Protein AF-A0A6G3ZAQ3-F1 (afdb_monomer_lite)

Radius of gyration: 20.69 Å; chains: 1; bounding box: 50×37×61 Å

Structure (mmCIF, N/CA/C/O backbone):
data_AF-A0A6G3ZAQ3-F1
#
_entry.id   AF-A0A6G3ZAQ3-F1
#
loop_
_atom_site.group_PDB
_atom_site.id
_atom_site.type_symbol
_atom_site.label_atom_id
_atom_site.label_alt_id
_atom_site.label_comp_id
_atom_site.label_asym_id
_atom_site.label_entity_id
_atom_site.label_seq_id
_atom_site.pdbx_PDB_ins_code
_atom_site.Cartn_x
_atom_site.Cartn_y
_atom_site.Cartn_z
_atom_site.occupancy
_atom_site.B_iso_or_equiv
_atom_site.auth_seq_id
_atom_site.auth_comp_id
_atom_site.auth_asym_id
_atom_site.auth_atom_id
_atom_site.pdbx_PDB_model_num
ATOM 1 N N . MET A 1 1 ? 3.778 -0.659 30.377 1.00 44.66 1 MET A N 1
ATOM 2 C CA . MET A 1 1 ? 2.997 -0.219 29.191 1.00 44.66 1 MET A CA 1
ATOM 3 C C . MET A 1 1 ? 2.911 -1.369 28.170 1.00 44.66 1 MET A C 1
ATOM 5 O O . MET A 1 1 ? 3.177 -1.138 27.003 1.00 44.66 1 MET A O 1
ATOM 9 N N . GLN A 1 2 ? 2.604 -2.611 28.589 1.00 33.00 2 GLN A N 1
ATOM 10 C CA . GLN A 1 2 ? 3.067 -3.796 27.836 1.00 33.00 2 GLN A CA 1
ATOM 11 C C . GLN A 1 2 ? 2.018 -4.754 27.228 1.00 33.00 2 GLN A C 1
ATOM 13 O O . GLN A 1 2 ? 2.419 -5.483 26.337 1.00 33.00 2 GLN A O 1
ATOM 18 N N . ASP A 1 3 ? 0.708 -4.690 27.525 1.00 38.25 3 ASP A N 1
ATOM 19 C CA . ASP A 1 3 ? -0.225 -5.747 27.038 1.00 38.25 3 ASP A CA 1
ATOM 20 C C . ASP A 1 3 ? -1.383 -5.303 26.118 1.00 38.25 3 ASP A C 1
ATOM 22 O O . ASP A 1 3 ? -2.301 -6.072 25.841 1.00 38.25 3 ASP A O 1
ATOM 26 N N . PHE A 1 4 ? -1.369 -4.076 25.585 1.00 57.44 4 PHE A N 1
ATOM 27 C CA . PHE A 1 4 ? -2.491 -3.560 24.767 1.00 57.44 4 PHE A CA 1
ATOM 28 C C . PHE A 1 4 ? -2.285 -3.701 23.253 1.00 57.44 4 PHE A C 1
ATOM 30 O O . PHE A 1 4 ? -3.241 -3.611 22.479 1.00 57.44 4 PHE A O 1
ATOM 37 N N . VAL A 1 5 ? -1.038 -3.915 22.832 1.00 59.38 5 VAL A N 1
ATOM 38 C CA . VAL A 1 5 ? -0.632 -4.035 21.431 1.00 59.38 5 VAL A CA 1
ATOM 39 C C . VAL A 1 5 ? 0.010 -5.398 21.260 1.00 59.38 5 VAL A C 1
ATOM 41 O O . VAL A 1 5 ? 1.065 -5.661 21.833 1.00 59.38 5 VAL A O 1
ATOM 44 N N . ARG A 1 6 ? -0.602 -6.273 20.455 1.00 65.88 6 ARG A N 1
ATOM 45 C CA . ARG A 1 6 ? 0.103 -7.487 20.033 1.00 65.88 6 ARG A CA 1
ATOM 46 C C . ARG A 1 6 ? 1.140 -7.075 19.001 1.00 65.88 6 ARG A C 1
ATOM 48 O O . ARG A 1 6 ? 0.785 -6.649 17.903 1.00 65.88 6 ARG A O 1
ATOM 55 N N . LEU A 1 7 ? 2.398 -7.158 19.416 1.00 72.69 7 LEU A N 1
ATOM 56 C CA . LEU A 1 7 ? 3.587 -6.857 18.635 1.00 72.69 7 LEU A CA 1
ATOM 57 C C . LEU A 1 7 ? 4.150 -8.162 18.084 1.00 72.69 7 LEU A C 1
ATOM 59 O O . LEU A 1 7 ? 4.512 -9.049 18.854 1.00 72.69 7 LEU A O 1
ATOM 63 N N . LYS A 1 8 ? 4.275 -8.267 16.762 1.00 78.25 8 LYS A N 1
ATOM 64 C CA . LYS A 1 8 ? 5.079 -9.323 16.138 1.00 78.25 8 LYS A CA 1
ATOM 65 C C . LYS A 1 8 ? 6.277 -8.681 15.459 1.00 78.25 8 LYS A C 1
ATOM 67 O O . LYS A 1 8 ? 6.106 -8.010 14.445 1.00 78.25 8 LYS A O 1
ATOM 72 N N . LYS A 1 9 ? 7.467 -8.865 16.039 1.00 81.06 9 LYS A N 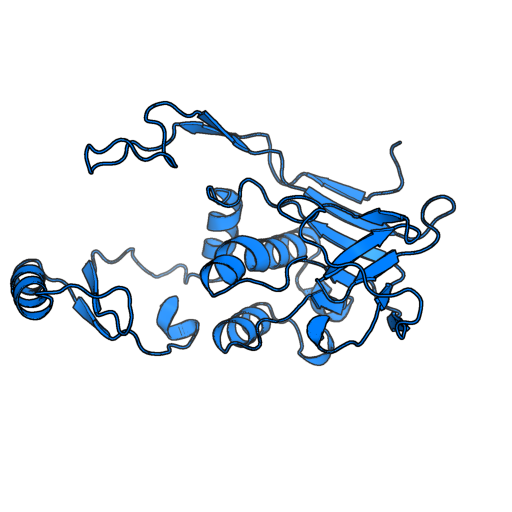1
ATOM 73 C CA . LYS A 1 9 ? 8.735 -8.452 15.426 1.00 81.06 9 LYS A CA 1
ATOM 74 C C . LYS A 1 9 ? 9.010 -9.348 14.223 1.00 81.06 9 LYS A C 1
ATOM 76 O O . LYS A 1 9 ? 8.973 -10.568 14.358 1.00 81.06 9 LYS A O 1
ATOM 81 N N . LEU A 1 10 ? 9.270 -8.742 13.071 1.00 78.00 10 LEU A N 1
ATOM 82 C CA . LEU A 1 10 ? 9.569 -9.458 11.833 1.00 78.00 10 LEU A CA 1
ATOM 83 C C . LEU A 1 10 ? 11.077 -9.555 11.591 1.00 78.00 10 LEU A C 1
ATOM 85 O O . LEU A 1 10 ? 11.552 -10.609 11.185 1.00 78.00 10 LEU A O 1
ATOM 89 N N . HIS A 1 11 ? 11.830 -8.495 11.909 1.00 78.94 11 HIS A N 1
ATOM 90 C CA . HIS A 1 11 ? 13.271 -8.417 11.640 1.00 78.94 11 HIS A CA 1
ATOM 91 C C . HIS A 1 11 ? 14.042 -7.701 12.762 1.00 78.94 11 HIS A C 1
ATOM 93 O O . HIS A 1 11 ? 13.466 -6.976 13.576 1.00 78.94 11 HIS A O 1
ATOM 99 N N . GLN A 1 12 ? 15.357 -7.927 12.829 1.00 83.38 12 GLN A N 1
ATOM 100 C CA . GLN A 1 12 ? 16.289 -7.189 13.697 1.00 83.38 12 GLN A CA 1
ATOM 101 C C . GLN A 1 12 ? 16.643 -5.818 13.084 1.00 83.38 12 GLN A C 1
ATOM 103 O O . GLN A 1 12 ? 16.415 -5.632 11.888 1.00 83.38 12 GLN A O 1
ATOM 108 N N . PRO A 1 13 ? 17.180 -4.857 13.867 1.00 82.62 13 PRO A N 1
ATOM 109 C CA . PRO A 1 13 ? 17.728 -3.626 13.300 1.00 82.62 13 PRO A CA 1
ATOM 110 C C . PRO A 1 13 ? 18.783 -3.941 12.233 1.00 82.62 13 PRO A C 1
ATOM 112 O O . PRO A 1 13 ? 19.571 -4.871 12.403 1.00 82.62 13 PRO A O 1
ATOM 115 N N . MET A 1 14 ? 18.803 -3.160 11.154 1.00 82.62 14 MET A N 1
ATOM 116 C CA . MET A 1 14 ? 19.744 -3.325 10.043 1.00 82.62 14 MET A CA 1
ATOM 117 C C . MET A 1 14 ? 20.455 -2.002 9.768 1.00 82.62 14 MET A C 1
ATOM 119 O O . MET A 1 14 ? 19.823 -0.946 9.794 1.00 82.62 14 MET A O 1
ATOM 123 N N . GLN A 1 15 ? 21.756 -2.062 9.488 1.00 82.38 15 GLN A N 1
ATOM 124 C CA . GLN A 1 15 ? 22.548 -0.924 9.027 1.00 82.38 15 GLN A CA 1
ATOM 125 C C . GLN A 1 15 ? 23.123 -1.233 7.651 1.00 82.38 15 GLN A C 1
ATOM 127 O O . GLN A 1 15 ? 23.694 -2.303 7.449 1.00 82.38 15 GLN A O 1
ATOM 132 N N . LEU A 1 16 ? 22.967 -0.300 6.715 1.00 72.69 16 LEU A N 1
ATOM 133 C CA . LEU A 1 16 ? 23.535 -0.387 5.374 1.00 72.69 16 LEU A CA 1
ATOM 134 C C . LEU A 1 16 ? 24.356 0.864 5.074 1.00 72.69 16 LEU A C 1
ATOM 136 O O . LEU A 1 16 ? 23.963 1.978 5.426 1.00 72.69 16 LEU A O 1
ATOM 140 N N . ASN A 1 17 ? 25.469 0.683 4.369 1.00 74.31 17 ASN A N 1
ATOM 141 C CA . ASN A 1 17 ? 26.209 1.799 3.795 1.00 74.31 17 ASN A CA 1
ATOM 142 C C . ASN A 1 17 ? 25.408 2.369 2.620 1.00 74.31 17 ASN A C 1
ATOM 144 O O . ASN A 1 17 ? 24.971 1.615 1.746 1.00 74.31 17 ASN A O 1
ATOM 148 N N . ALA A 1 18 ? 25.207 3.688 2.583 1.00 66.81 18 ALA A N 1
ATOM 149 C CA . ALA A 1 18 ? 24.633 4.332 1.409 1.00 66.81 18 ALA A CA 1
ATOM 150 C C . ALA A 1 18 ? 25.526 4.088 0.182 1.00 66.81 18 ALA A C 1
ATOM 152 O O . ALA A 1 18 ? 26.750 4.190 0.254 1.00 66.81 18 ALA A O 1
ATOM 153 N N . ILE A 1 19 ? 24.906 3.768 -0.955 1.00 61.34 19 ILE A N 1
ATOM 154 C CA . ILE A 1 19 ? 25.627 3.584 -2.216 1.00 61.34 19 ILE A CA 1
ATOM 155 C C . ILE A 1 19 ? 26.020 4.963 -2.753 1.00 61.34 19 ILE A C 1
ATOM 157 O O . ILE A 1 19 ? 25.206 5.891 -2.784 1.00 61.34 19 ILE A O 1
ATOM 161 N N . GLN A 1 20 ? 27.275 5.098 -3.182 1.00 58.34 20 GLN A N 1
ATOM 162 C CA . GLN A 1 20 ? 27.791 6.334 -3.755 1.00 58.34 20 GLN A CA 1
ATOM 163 C C . GLN A 1 20 ? 27.061 6.668 -5.066 1.00 58.34 20 GLN A C 1
ATOM 165 O O . GLN A 1 20 ? 26.919 5.825 -5.949 1.00 58.34 20 GLN A O 1
ATOM 170 N N . SER A 1 21 ? 26.625 7.922 -5.218 1.00 57.47 21 SER A N 1
ATOM 171 C CA . SER A 1 21 ? 26.128 8.416 -6.506 1.00 57.47 21 SER A CA 1
ATOM 172 C C . SER A 1 21 ? 27.245 8.356 -7.552 1.00 57.47 21 SER A C 1
ATOM 174 O O . SER A 1 21 ? 28.274 9.018 -7.395 1.00 57.47 21 SER A O 1
ATOM 176 N N . MET A 1 22 ? 27.015 7.613 -8.637 1.00 55.59 22 MET A N 1
ATOM 177 C CA . MET A 1 22 ? 27.954 7.484 -9.762 1.00 55.59 22 MET A CA 1
ATOM 178 C C . MET A 1 22 ? 28.116 8.788 -10.558 1.00 55.59 22 MET A C 1
ATOM 180 O O . MET A 1 22 ? 29.085 8.951 -11.289 1.00 55.59 22 MET A O 1
ATOM 184 N N . ASN A 1 23 ? 27.208 9.755 -10.382 1.00 57.16 23 ASN A N 1
ATOM 185 C CA . ASN A 1 23 ? 27.172 10.978 -11.187 1.00 57.16 23 ASN A CA 1
ATOM 186 C C . ASN A 1 23 ? 28.095 12.097 -10.661 1.00 57.16 23 ASN A C 1
ATOM 188 O O . ASN A 1 23 ? 28.018 13.222 -11.144 1.00 57.16 23 ASN A O 1
ATOM 192 N N . GLY A 1 24 ? 28.947 11.832 -9.660 1.00 54.94 24 GLY A N 1
ATOM 193 C CA . GLY A 1 24 ? 29.990 12.751 -9.166 1.00 54.94 24 GLY A CA 1
ATOM 194 C C . GLY A 1 24 ? 29.501 14.014 -8.435 1.00 54.94 24 GLY A C 1
ATOM 195 O O . GLY A 1 24 ? 30.195 14.526 -7.554 1.00 54.94 24 GLY A O 1
ATOM 196 N N . THR A 1 25 ? 28.292 14.496 -8.724 1.00 56.84 25 THR A N 1
ATOM 197 C CA . THR A 1 25 ? 27.660 15.648 -8.076 1.00 56.84 25 THR A CA 1
ATOM 198 C C . THR A 1 25 ? 27.205 15.300 -6.662 1.00 56.84 25 THR A C 1
ATOM 200 O O . THR A 1 25 ? 26.570 14.263 -6.446 1.00 56.84 25 THR A O 1
ATOM 203 N N . LYS A 1 26 ? 27.478 16.188 -5.695 1.00 52.41 26 LYS A N 1
ATOM 204 C CA . LYS A 1 26 ? 26.938 16.092 -4.330 1.00 52.41 26 LYS A CA 1
ATOM 205 C C . LYS A 1 26 ? 25.406 16.115 -4.396 1.00 52.41 26 LYS A C 1
ATOM 207 O O . LYS A 1 26 ? 24.817 17.166 -4.625 1.00 52.41 26 LYS A O 1
ATOM 212 N N . SER A 1 27 ? 24.761 14.967 -4.202 1.00 57.19 27 SER A N 1
ATOM 213 C CA . SER A 1 27 ? 23.316 14.929 -3.980 1.00 57.19 27 SER A CA 1
ATOM 214 C C . SER A 1 27 ? 23.030 15.384 -2.552 1.00 57.19 27 SER A C 1
ATOM 216 O O . SER A 1 27 ? 23.592 14.828 -1.610 1.00 57.19 27 SER A O 1
ATOM 218 N N . CYS A 1 28 ? 22.129 16.349 -2.369 1.00 54.59 28 CYS A N 1
ATOM 219 C CA . CYS A 1 28 ? 21.619 16.704 -1.040 1.00 54.59 28 CYS A CA 1
ATOM 220 C C . CYS A 1 28 ? 20.787 15.575 -0.399 1.00 54.59 28 CYS A C 1
ATOM 222 O O . CYS A 1 28 ? 20.555 15.603 0.805 1.00 54.59 28 CYS A O 1
ATOM 224 N N . TYR A 1 29 ? 20.382 14.570 -1.183 1.00 55.50 29 TYR A N 1
ATOM 225 C CA . TYR A 1 29 ? 19.610 13.411 -0.725 1.00 55.50 29 TYR A CA 1
ATOM 226 C C . TYR A 1 29 ? 20.465 12.161 -0.473 1.00 55.50 29 TYR A C 1
ATOM 228 O O . TYR A 1 29 ? 20.026 11.265 0.239 1.00 55.50 29 TYR A O 1
ATOM 236 N N . TYR A 1 30 ? 21.680 12.087 -1.029 1.00 58.88 30 TYR A N 1
ATOM 237 C CA . TYR A 1 30 ? 22.564 10.920 -0.904 1.00 58.88 30 TYR A CA 1
ATOM 238 C C . TYR A 1 30 ? 23.968 11.372 -0.482 1.00 58.88 30 TYR A C 1
ATOM 240 O O . TYR A 1 30 ? 24.828 11.596 -1.341 1.00 58.88 30 TYR A O 1
ATOM 248 N N . PRO A 1 31 ? 24.208 11.550 0.831 1.00 59.06 31 PRO A N 1
ATOM 249 C CA . PRO A 1 31 ? 25.547 11.808 1.344 1.00 59.06 31 PRO A CA 1
ATOM 250 C C . PRO A 1 31 ? 26.456 10.624 1.001 1.00 59.06 31 PRO A C 1
ATOM 252 O O . PRO A 1 31 ? 26.014 9.479 1.084 1.00 59.06 31 PRO A O 1
ATOM 255 N N . LYS A 1 32 ? 27.719 10.893 0.641 1.00 60.66 32 LYS A N 1
ATOM 256 C CA . LYS A 1 32 ? 28.684 9.846 0.259 1.00 60.66 32 LYS A CA 1
ATOM 257 C C . LYS A 1 32 ? 28.929 8.816 1.376 1.00 60.66 32 LYS A C 1
ATOM 259 O O . LYS A 1 32 ? 29.226 7.678 1.050 1.00 60.66 32 LYS A O 1
ATOM 264 N N . ASP A 1 33 ? 28.695 9.195 2.638 1.00 68.44 33 ASP A N 1
ATOM 265 C CA . ASP A 1 33 ? 29.025 8.393 3.824 1.00 68.44 33 ASP A CA 1
ATOM 266 C C . ASP A 1 33 ? 27.862 8.323 4.840 1.00 68.44 33 ASP A C 1
ATOM 268 O O . ASP A 1 33 ? 28.057 8.460 6.048 1.00 68.44 33 ASP A O 1
ATOM 272 N N . LYS A 1 34 ? 26.610 8.171 4.378 1.00 74.56 34 LYS A N 1
ATOM 273 C CA . LYS A 1 34 ? 25.468 7.974 5.295 1.00 74.56 34 LYS A CA 1
ATOM 274 C C . LYS A 1 34 ? 25.316 6.490 5.633 1.00 74.56 34 LYS A C 1
ATOM 276 O O . LYS A 1 34 ? 25.104 5.672 4.742 1.00 74.56 34 LYS A O 1
ATOM 281 N N . ILE A 1 35 ? 25.332 6.153 6.922 1.00 79.38 35 ILE A N 1
ATOM 282 C CA . ILE A 1 35 ? 24.819 4.863 7.397 1.00 79.38 35 ILE A CA 1
ATOM 283 C C . ILE A 1 35 ? 23.297 4.970 7.452 1.00 79.38 35 ILE A C 1
ATOM 285 O O . ILE A 1 35 ? 22.742 5.773 8.206 1.00 79.38 35 ILE A O 1
ATOM 289 N N . ILE A 1 36 ? 22.615 4.167 6.642 1.00 81.12 36 ILE A N 1
ATOM 290 C CA . ILE A 1 36 ? 21.160 4.047 6.674 1.00 81.12 36 ILE A CA 1
ATOM 291 C C . ILE A 1 36 ? 20.831 3.014 7.745 1.00 81.12 36 ILE A C 1
ATOM 293 O O . ILE A 1 36 ? 21.216 1.850 7.637 1.00 81.12 36 ILE A O 1
ATOM 297 N N . SER A 1 37 ? 20.147 3.455 8.798 1.00 80.88 37 SER A N 1
ATOM 298 C CA . SER A 1 37 ? 19.700 2.587 9.885 1.00 80.88 37 SER A CA 1
ATOM 299 C C . SER A 1 37 ? 18.209 2.348 9.760 1.00 80.88 37 SER A C 1
ATOM 301 O O . SER A 1 37 ? 17.430 3.295 9.661 1.00 80.88 37 SER A O 1
ATOM 303 N N . PHE A 1 38 ? 17.810 1.086 9.820 1.00 82.31 38 PHE A N 1
ATOM 304 C CA . PHE A 1 38 ? 16.411 0.715 9.785 1.00 82.31 38 PHE A CA 1
ATOM 305 C C . PHE A 1 38 ? 15.943 0.192 11.138 1.00 82.31 38 PHE A C 1
ATOM 307 O O . PHE A 1 38 ? 16.587 -0.664 11.757 1.00 82.31 38 PHE A O 1
ATOM 314 N N . ASN A 1 39 ? 14.781 0.675 11.576 1.00 81.75 39 ASN A N 1
ATOM 315 C CA . ASN A 1 39 ? 14.144 0.174 12.783 1.00 81.75 39 ASN A CA 1
ATOM 316 C C . ASN A 1 39 ? 13.564 -1.224 12.531 1.00 81.75 39 ASN A C 1
ATOM 318 O O . ASN A 1 39 ? 13.123 -1.512 11.413 1.00 81.75 39 ASN A O 1
ATOM 322 N N . PRO A 1 40 ? 13.492 -2.078 13.569 1.00 83.44 40 PRO A N 1
ATOM 323 C CA . PRO A 1 40 ? 12.798 -3.352 13.474 1.00 83.44 40 PRO A CA 1
ATOM 324 C C . PRO A 1 40 ? 11.385 -3.190 12.921 1.00 83.44 40 PRO A C 1
ATOM 326 O O . PRO A 1 40 ? 10.649 -2.274 13.295 1.00 83.44 40 PRO A O 1
ATOM 329 N N . GLU A 1 41 ? 10.995 -4.105 12.047 1.00 84.44 41 GLU A N 1
ATOM 330 C CA . GLU A 1 41 ? 9.646 -4.132 11.501 1.00 84.44 41 GLU A CA 1
ATOM 331 C C . GLU A 1 41 ? 8.687 -4.860 12.437 1.00 84.44 41 GLU A C 1
ATOM 333 O O . GLU A 1 41 ? 9.008 -5.924 12.979 1.00 84.44 41 GLU A O 1
ATOM 338 N N . PHE A 1 42 ? 7.491 -4.302 12.594 1.00 86.75 42 PHE A N 1
ATOM 339 C CA . PHE A 1 42 ? 6.442 -4.841 13.441 1.00 86.75 42 PHE A CA 1
ATOM 340 C C . PHE A 1 42 ? 5.100 -4.855 12.717 1.00 86.75 42 PHE A C 1
ATOM 342 O O . PHE A 1 42 ? 4.738 -3.899 12.033 1.00 86.75 42 PHE A O 1
ATOM 349 N N . ILE A 1 43 ? 4.321 -5.910 12.957 1.00 90.00 43 ILE A N 1
ATOM 350 C CA . ILE A 1 43 ? 2.863 -5.839 12.839 1.00 90.00 43 ILE A CA 1
ATOM 351 C C . ILE A 1 43 ? 2.289 -5.532 14.216 1.00 90.00 43 ILE A C 1
ATOM 353 O O . ILE A 1 43 ? 2.585 -6.224 15.196 1.00 90.00 43 ILE A O 1
ATOM 357 N N . TRP A 1 44 ? 1.439 -4.513 14.265 1.00 90.06 44 TRP A N 1
ATOM 358 C CA . TRP A 1 44 ? 0.671 -4.127 15.436 1.00 90.06 44 TRP A CA 1
ATOM 359 C C . TRP A 1 44 ? -0.782 -4.496 15.242 1.00 90.06 44 TRP A C 1
ATOM 361 O O . TRP A 1 44 ? -1.378 -4.143 14.228 1.00 90.06 44 TRP A O 1
ATOM 371 N N . LYS A 1 45 ? -1.372 -5.126 16.256 1.00 93.12 45 LYS A N 1
ATOM 372 C CA . LYS A 1 45 ? -2.824 -5.181 16.416 1.00 93.12 45 LYS A CA 1
ATOM 373 C C . LYS A 1 45 ? -3.215 -4.453 17.693 1.00 93.12 45 LYS A C 1
ATOM 375 O O . LYS A 1 45 ? -2.804 -4.852 18.784 1.00 93.12 45 LYS A O 1
ATOM 380 N N . VAL A 1 46 ? -4.028 -3.416 17.541 1.00 93.31 46 VAL A N 1
ATOM 381 C CA . VAL A 1 46 ? -4.573 -2.604 18.631 1.00 93.31 46 VAL A CA 1
ATOM 382 C C . VAL A 1 46 ? -6.058 -2.931 18.770 1.00 93.31 46 VAL A C 1
ATOM 384 O O . VAL A 1 46 ? -6.788 -2.927 17.778 1.00 93.31 46 VAL A O 1
ATOM 387 N N . ASN A 1 47 ? -6.505 -3.242 19.986 1.00 94.12 47 ASN A N 1
ATOM 388 C CA . ASN A 1 47 ? -7.909 -3.526 20.300 1.00 94.12 47 ASN A CA 1
ATOM 389 C C . ASN A 1 47 ? -8.452 -2.482 21.277 1.00 94.12 47 ASN A C 1
ATOM 391 O O . ASN A 1 47 ? -7.680 -1.865 22.017 1.00 94.12 47 ASN A O 1
ATOM 395 N N . LEU A 1 48 ? -9.777 -2.347 21.316 1.00 93.88 48 LEU A N 1
ATOM 396 C CA . LEU A 1 48 ? -10.430 -1.617 22.397 1.00 93.88 48 LEU A CA 1
ATOM 397 C C . LEU A 1 48 ? -10.173 -2.289 23.756 1.00 93.88 48 LEU A C 1
ATOM 399 O O . LEU A 1 48 ? -10.060 -3.512 23.841 1.00 93.88 48 LEU A O 1
ATOM 403 N N . ASN A 1 49 ? -10.052 -1.476 24.802 1.00 92.31 49 ASN A N 1
ATOM 404 C CA . ASN A 1 49 ? -9.875 -1.874 26.202 1.00 92.31 49 ASN A CA 1
ATOM 405 C C . ASN A 1 49 ? -10.131 -0.663 27.126 1.00 92.31 49 ASN A C 1
ATOM 407 O O . ASN A 1 49 ? -10.501 0.413 26.657 1.00 92.31 49 ASN A O 1
ATOM 411 N N . ASP A 1 50 ? -9.866 -0.803 28.427 1.00 92.44 50 ASP A N 1
ATOM 412 C CA . ASP A 1 50 ? -10.077 0.259 29.425 1.00 92.44 50 ASP A CA 1
ATOM 413 C C . ASP A 1 50 ? -9.344 1.572 29.103 1.00 92.44 50 ASP A C 1
ATOM 415 O O . ASP A 1 50 ? -9.819 2.665 29.431 1.00 92.44 50 ASP A O 1
ATOM 419 N N . LYS A 1 51 ? -8.187 1.479 28.434 1.00 90.94 51 LYS A N 1
ATOM 420 C CA . LYS A 1 51 ? -7.367 2.626 28.022 1.00 90.94 51 LYS A CA 1
ATOM 421 C C . LYS A 1 51 ? -7.703 3.110 26.620 1.00 90.94 51 LYS A C 1
ATOM 423 O O . LYS A 1 51 ? -7.664 4.314 26.387 1.00 90.94 51 LYS A O 1
ATOM 428 N N . ILE A 1 52 ? -8.002 2.209 25.689 1.00 93.81 52 ILE A N 1
ATOM 429 C CA . ILE A 1 52 ? -8.345 2.517 24.296 1.00 93.81 52 ILE A CA 1
ATOM 430 C C . ILE A 1 52 ? -9.846 2.297 24.127 1.00 93.81 52 ILE A C 1
ATOM 432 O O . ILE A 1 52 ? -10.300 1.212 23.785 1.00 93.81 52 ILE A O 1
ATOM 436 N N . LYS A 1 53 ? -10.624 3.344 24.382 1.00 95.06 53 LYS A N 1
ATOM 437 C CA . LYS A 1 53 ? -12.090 3.318 24.341 1.00 95.06 53 LYS A CA 1
ATOM 438 C C . LYS A 1 53 ? -12.643 3.520 22.932 1.00 95.06 53 LYS A C 1
ATOM 440 O O . LYS A 1 53 ? -13.771 3.123 22.657 1.00 95.06 53 LYS A O 1
ATOM 445 N N . SER A 1 54 ? -11.865 4.123 22.030 1.00 94.69 54 SER A N 1
ATOM 446 C CA . SER A 1 54 ? -12.248 4.263 20.624 1.00 94.69 54 SER A CA 1
ATOM 447 C C . SER A 1 54 ? -11.060 4.185 19.670 1.00 94.69 54 SER A C 1
ATOM 449 O O . SER A 1 54 ? -9.948 4.611 19.990 1.00 94.69 54 SER A O 1
ATOM 451 N N . ILE A 1 55 ? -11.327 3.647 18.479 1.00 95.69 55 ILE A N 1
ATOM 452 C CA . ILE A 1 55 ? -10.420 3.619 17.332 1.00 95.69 55 ILE A CA 1
ATOM 453 C C . ILE A 1 55 ? -11.186 4.207 16.147 1.00 95.69 55 ILE A C 1
ATOM 455 O O . ILE A 1 55 ? -12.235 3.685 15.756 1.00 95.69 55 ILE A O 1
ATOM 459 N N . HIS A 1 56 ? -10.655 5.287 15.583 1.00 94.38 56 HIS A N 1
ATOM 460 C CA . HIS A 1 56 ? -11.213 5.966 14.420 1.00 94.38 56 HIS A CA 1
ATOM 461 C C . HIS A 1 56 ? -10.171 6.048 13.311 1.00 94.38 56 HIS A C 1
ATOM 463 O O . HIS A 1 56 ? -9.034 6.422 13.562 1.00 94.38 56 HIS A O 1
ATOM 469 N N . ILE A 1 57 ? -10.555 5.750 12.077 1.00 93.75 57 ILE A N 1
ATOM 470 C CA . ILE A 1 57 ? -9.748 6.015 10.891 1.00 93.75 57 ILE A CA 1
ATOM 471 C C . ILE A 1 57 ? -10.320 7.276 10.248 1.00 93.75 57 ILE A C 1
ATOM 473 O O . ILE A 1 57 ? -11.518 7.347 9.957 1.00 93.75 57 ILE A O 1
ATOM 477 N N . SER A 1 58 ? -9.490 8.303 10.092 1.00 91.88 58 SER A N 1
ATOM 478 C CA . SER A 1 58 ? -9.888 9.566 9.476 1.00 91.88 58 SER A CA 1
ATOM 479 C C . SER A 1 58 ? -10.016 9.426 7.957 1.00 91.88 58 SER A C 1
ATOM 481 O O . SER A 1 58 ? -9.670 8.403 7.363 1.00 91.88 58 SER A O 1
ATOM 483 N N . ARG A 1 59 ? -10.464 10.493 7.289 1.00 90.94 59 ARG A N 1
ATOM 484 C CA . ARG A 1 59 ? -10.567 10.517 5.827 1.00 90.94 59 ARG A CA 1
ATOM 485 C C . ARG A 1 59 ? -9.198 10.348 5.144 1.00 90.94 59 ARG A C 1
ATOM 487 O O . ARG A 1 59 ? -9.139 9.792 4.049 1.00 90.94 59 ARG A O 1
ATOM 494 N N . SER A 1 60 ? -8.108 10.767 5.802 1.00 89.19 60 SER A N 1
ATOM 495 C CA . SER A 1 60 ? -6.725 10.558 5.333 1.00 89.19 60 SER A CA 1
ATOM 496 C C . SER A 1 60 ? -6.209 9.137 5.560 1.00 89.19 60 SER A C 1
ATOM 498 O O . SER A 1 60 ? -5.101 8.843 5.141 1.00 89.19 60 SER A O 1
ATOM 500 N N . GLY A 1 61 ? -6.961 8.256 6.224 1.00 90.88 61 GLY A N 1
ATOM 501 C CA . GLY A 1 61 ? -6.465 6.941 6.639 1.00 90.88 61 GLY A CA 1
ATOM 502 C C . GLY A 1 61 ? -5.659 6.967 7.940 1.00 90.88 61 GLY A C 1
ATOM 503 O O . GLY A 1 61 ? -5.245 5.918 8.426 1.00 90.88 61 GLY A O 1
ATOM 504 N N . ALA A 1 62 ? -5.461 8.144 8.547 1.00 90.75 62 ALA A N 1
ATOM 505 C CA . ALA A 1 62 ? -4.791 8.250 9.837 1.00 90.75 62 ALA A CA 1
ATOM 506 C C . ALA A 1 62 ? -5.631 7.591 10.939 1.00 90.75 62 ALA A C 1
ATOM 508 O O . ALA A 1 62 ? -6.838 7.817 11.051 1.00 90.75 62 ALA A O 1
ATOM 509 N N . VAL A 1 63 ? -4.976 6.788 11.771 1.00 92.00 63 VAL A N 1
ATOM 510 C CA . VAL A 1 63 ? -5.616 6.067 12.872 1.00 92.00 63 VAL A CA 1
ATOM 511 C C . VAL A 1 63 ? -5.543 6.912 14.136 1.00 92.00 63 VAL A C 1
ATOM 513 O O . VAL A 1 63 ? -4.462 7.274 14.590 1.00 92.00 63 VAL A O 1
ATOM 516 N N . MET A 1 64 ? -6.698 7.195 14.724 1.00 91.69 64 MET A N 1
ATOM 517 C CA . MET A 1 64 ? -6.861 7.937 15.964 1.00 91.69 64 MET A CA 1
ATOM 518 C C . MET A 1 64 ? -7.338 7.021 17.089 1.00 91.69 64 MET A C 1
ATOM 520 O O . MET A 1 64 ? -8.351 6.334 16.957 1.00 91.69 64 MET A O 1
ATOM 524 N N . LEU A 1 65 ? -6.653 7.072 18.226 1.00 92.06 65 LEU A N 1
ATOM 525 C CA . LEU A 1 65 ? -7.026 6.390 19.461 1.00 92.06 65 LEU A CA 1
ATOM 526 C C . LEU A 1 65 ? -7.646 7.401 20.428 1.00 92.06 65 LEU A C 1
ATOM 528 O O . LEU A 1 65 ? -7.074 8.472 20.665 1.00 92.06 65 LEU A O 1
ATOM 532 N N . ASN A 1 66 ? -8.813 7.076 20.986 1.00 91.75 66 ASN A N 1
ATOM 533 C CA . ASN A 1 66 ? -9.588 7.954 21.877 1.00 91.75 66 ASN A CA 1
ATOM 534 C C . ASN A 1 66 ? -9.872 9.342 21.286 1.00 91.75 66 ASN A C 1
ATOM 536 O O . ASN A 1 66 ? -9.994 10.315 22.025 1.00 91.75 66 ASN A O 1
ATOM 540 N N . SER A 1 67 ? -9.884 9.455 19.953 1.00 87.00 67 SER A N 1
ATOM 541 C CA . SER A 1 67 ? -9.951 10.733 19.228 1.00 87.00 67 SER A CA 1
ATOM 542 C C . SER A 1 67 ? -8.878 11.763 19.635 1.00 87.00 67 SER A C 1
ATOM 544 O O . SER A 1 67 ? -9.034 12.946 19.350 1.00 87.00 67 SER A O 1
ATOM 546 N N . LYS A 1 68 ? -7.788 11.328 20.285 1.00 85.19 68 LYS A N 1
ATOM 547 C CA . LYS A 1 68 ? -6.743 12.204 20.838 1.00 85.19 68 LYS A CA 1
ATOM 548 C C . LYS A 1 68 ? -5.359 11.894 20.282 1.00 85.19 68 LYS A C 1
ATOM 550 O O . LYS A 1 68 ? -4.592 12.810 20.010 1.00 85.19 68 LYS A O 1
ATOM 555 N N . TRP A 1 69 ? -5.033 10.615 20.127 1.00 83.94 69 TRP A N 1
ATOM 556 C CA . TRP A 1 69 ? -3.693 10.179 19.742 1.00 83.94 69 TRP A CA 1
ATOM 557 C C . TRP A 1 69 ? -3.692 9.679 18.309 1.00 83.94 69 TRP A C 1
ATOM 559 O O . TRP A 1 69 ? -4.472 8.790 17.985 1.00 83.94 69 TRP A O 1
ATOM 569 N N . ILE A 1 70 ? -2.808 10.213 17.471 1.00 84.00 70 ILE A N 1
ATOM 570 C CA . ILE A 1 70 ? -2.602 9.707 16.114 1.00 84.00 70 ILE A CA 1
ATOM 571 C C . ILE A 1 70 ? -1.535 8.618 16.177 1.00 84.00 70 ILE A C 1
ATOM 573 O O . ILE A 1 70 ? -0.411 8.863 16.616 1.00 84.00 70 ILE A O 1
ATOM 577 N N . LEU A 1 71 ? -1.885 7.411 15.742 1.00 82.88 71 LEU A N 1
ATOM 578 C CA . LEU A 1 71 ? -0.919 6.342 15.550 1.00 82.88 71 LEU A CA 1
ATOM 579 C C . LEU A 1 71 ? -0.106 6.672 14.295 1.00 82.88 71 LEU A C 1
ATOM 581 O O . LEU A 1 71 ? -0.662 6.782 13.204 1.00 82.88 71 LEU A O 1
ATOM 585 N N . ASN A 1 72 ? 1.203 6.863 14.454 1.00 77.38 72 ASN A N 1
ATOM 586 C CA . ASN A 1 72 ? 2.088 7.101 13.321 1.00 77.38 72 ASN A CA 1
ATOM 587 C C . ASN A 1 72 ? 2.272 5.798 12.530 1.00 77.38 72 ASN A C 1
ATOM 589 O O . ASN A 1 72 ? 2.909 4.867 13.021 1.00 77.38 72 ASN A O 1
ATOM 593 N N . LEU A 1 73 ? 1.702 5.740 11.326 1.00 70.25 73 LEU A N 1
ATOM 594 C CA . LEU A 1 73 ? 1.766 4.562 10.454 1.00 70.25 73 LEU A CA 1
ATOM 595 C C . LEU A 1 73 ? 2.863 4.666 9.395 1.00 70.25 73 LEU A C 1
ATOM 597 O O . LEU A 1 73 ? 3.206 3.662 8.780 1.00 70.25 73 LEU A O 1
ATOM 601 N N . ASP A 1 74 ? 3.387 5.868 9.170 1.00 74.12 74 ASP A N 1
ATOM 602 C CA . ASP A 1 74 ? 4.173 6.218 7.992 1.00 74.12 74 ASP A CA 1
ATOM 603 C C . ASP A 1 74 ? 5.279 7.216 8.378 1.00 74.12 74 ASP A C 1
ATOM 605 O O . ASP A 1 74 ? 6.216 6.883 9.102 1.00 74.12 74 ASP A O 1
ATOM 609 N N . PHE A 1 75 ? 5.147 8.465 7.931 1.00 72.62 75 PHE A N 1
ATOM 610 C CA . PHE A 1 75 ? 6.180 9.500 7.986 1.00 72.62 75 PHE A CA 1
ATOM 611 C C . PHE A 1 75 ? 5.872 10.585 9.028 1.00 72.62 75 PHE A C 1
ATOM 613 O O . PHE A 1 75 ? 6.182 11.760 8.836 1.00 72.62 75 PHE A O 1
ATOM 620 N N . GLY A 1 76 ? 5.234 10.203 10.135 1.00 69.44 76 GLY A N 1
ATOM 621 C CA . GLY A 1 76 ? 4.795 11.115 11.190 1.00 69.44 76 GLY A CA 1
ATOM 622 C C . GLY A 1 76 ? 3.293 11.409 11.157 1.00 69.44 76 GLY A C 1
ATOM 623 O O . GLY A 1 76 ? 2.616 11.243 10.145 1.00 69.44 76 GLY A O 1
ATOM 624 N N . GLY A 1 77 ? 2.763 11.892 12.286 1.00 66.06 77 GLY A N 1
ATOM 625 C CA . GLY A 1 77 ? 1.341 12.238 12.427 1.00 66.06 77 GLY A CA 1
ATOM 626 C C . GLY A 1 77 ? 0.919 13.527 11.709 1.00 66.06 77 GLY A C 1
ATOM 627 O O . GLY A 1 77 ? -0.273 13.775 11.559 1.00 66.06 77 GLY A O 1
ATOM 628 N N . ASN A 1 78 ? 1.877 14.331 11.235 1.00 67.88 78 ASN A N 1
ATOM 629 C CA . ASN A 1 78 ? 1.628 15.676 10.695 1.00 67.88 78 ASN A CA 1
ATOM 630 C C . ASN A 1 78 ? 0.913 15.679 9.338 1.00 67.88 78 ASN A C 1
ATOM 632 O O . ASN A 1 78 ? 0.337 16.688 8.946 1.00 67.88 78 ASN A O 1
ATOM 636 N N . ALA A 1 79 ? 0.959 14.567 8.608 1.00 64.19 79 ALA A N 1
ATOM 637 C CA . ALA A 1 79 ? 0.343 14.461 7.291 1.00 64.19 79 ALA A CA 1
ATOM 638 C C . ALA A 1 79 ? -1.083 13.878 7.332 1.00 64.19 79 ALA A C 1
ATOM 640 O O . ALA A 1 79 ? -1.754 13.820 6.298 1.00 64.19 79 ALA A O 1
ATOM 641 N N . GLY A 1 80 ? -1.559 13.470 8.513 1.00 67.25 80 GLY A N 1
ATOM 642 C CA . GLY A 1 80 ? -2.937 13.048 8.718 1.00 67.25 80 GLY A CA 1
ATOM 643 C C . GLY A 1 80 ? -3.856 14.259 8.850 1.00 67.25 80 GLY A C 1
ATOM 644 O O . GLY A 1 80 ? -3.783 14.994 9.830 1.00 67.25 80 GLY A O 1
ATOM 645 N N . LEU A 1 81 ? -4.766 14.458 7.895 1.00 72.19 81 LEU A N 1
ATOM 646 C CA . LEU A 1 81 ? -5.852 15.421 8.088 1.00 72.19 81 LEU A CA 1
ATOM 647 C C . LEU A 1 81 ? -6.866 14.847 9.079 1.00 72.19 81 LEU A C 1
ATOM 649 O O . LEU A 1 81 ? -7.369 13.730 8.889 1.00 72.19 81 LEU A O 1
ATOM 653 N N . LEU A 1 82 ? -7.170 15.635 10.107 1.00 73.38 82 LEU A N 1
ATOM 654 C CA . LEU A 1 82 ? -8.246 15.364 11.047 1.00 73.38 82 LEU A CA 1
ATOM 655 C C . LEU A 1 82 ? -9.581 15.776 10.428 1.00 73.38 82 LEU A C 1
ATOM 657 O O . LEU A 1 82 ? -9.688 16.815 9.776 1.00 73.38 82 LEU A O 1
ATOM 661 N N . ASN A 1 83 ? -10.606 14.950 10.624 1.00 74.88 83 ASN A N 1
ATOM 662 C CA . ASN A 1 83 ? -11.956 15.316 10.212 1.00 74.88 83 ASN A CA 1
ATOM 663 C C . ASN A 1 83 ? -12.554 16.319 11.203 1.00 74.88 83 ASN A C 1
ATOM 665 O O . ASN A 1 83 ? -12.153 16.382 12.367 1.00 74.88 83 ASN A O 1
ATOM 669 N N . THR A 1 84 ? -13.568 17.058 10.758 1.00 74.44 84 THR A N 1
ATOM 670 C CA . THR A 1 84 ? -14.328 17.930 11.654 1.00 74.44 84 THR A CA 1
ATOM 671 C C . THR A 1 84 ? -15.127 17.090 12.667 1.00 74.44 84 THR A C 1
ATOM 673 O O . THR A 1 84 ? -15.578 15.992 12.321 1.00 74.44 84 THR A O 1
ATOM 676 N N . PRO A 1 85 ? -15.368 17.582 13.896 1.00 68.81 85 PRO A N 1
ATOM 677 C CA . PRO A 1 85 ? -16.112 16.840 14.924 1.00 68.81 85 PRO A CA 1
ATOM 678 C C . PRO A 1 85 ? -17.545 16.445 14.524 1.00 68.81 85 PRO A C 1
ATOM 680 O O . PRO A 1 85 ? -18.080 15.476 15.047 1.00 68.81 85 PRO A O 1
ATOM 683 N N . LEU A 1 86 ? -18.150 17.168 13.575 1.00 73.19 86 LEU A N 1
ATOM 684 C CA . LEU A 1 86 ? -19.513 16.942 13.067 1.00 73.19 86 LEU A CA 1
ATOM 685 C C . LEU A 1 86 ? -19.586 15.901 11.938 1.00 73.19 86 LEU A C 1
ATOM 687 O O . LEU A 1 86 ? -20.625 15.720 11.302 1.00 73.19 86 LEU A O 1
ATOM 691 N N . SER A 1 87 ? -18.469 15.253 11.628 1.00 81.94 87 SER A N 1
ATOM 692 C CA . SER A 1 87 ? -18.397 14.327 10.508 1.00 81.94 87 SER A CA 1
ATOM 693 C C . SER A 1 87 ? -19.165 13.031 10.783 1.00 81.94 87 SER A C 1
ATOM 695 O O . SER A 1 87 ? -19.166 12.514 11.900 1.00 81.94 87 SER A O 1
ATOM 697 N N . LYS A 1 88 ? -19.780 12.457 9.741 1.00 86.31 88 LYS A N 1
ATOM 698 C CA . LYS A 1 88 ? -20.495 11.172 9.842 1.00 86.31 88 LYS A CA 1
ATOM 699 C C . LYS A 1 88 ? -19.553 10.052 10.300 1.00 86.31 88 LYS A C 1
ATOM 701 O O . LYS A 1 88 ? -18.391 10.015 9.904 1.00 86.31 88 LYS A O 1
ATOM 706 N N . VAL A 1 89 ? -20.060 9.109 11.088 1.00 90.88 89 VAL A N 1
ATOM 707 C CA . VAL A 1 89 ? -19.294 7.930 11.509 1.00 90.88 89 VAL A CA 1
ATOM 708 C C . VAL A 1 89 ? -19.818 6.705 10.773 1.00 90.88 89 VAL A C 1
ATOM 710 O O . VAL A 1 89 ? -20.996 6.373 10.867 1.00 90.88 89 VAL A O 1
ATOM 713 N N . LEU A 1 90 ? -18.934 6.035 10.039 1.00 93.81 90 LEU A N 1
ATOM 714 C CA . LEU A 1 90 ? -19.173 4.708 9.487 1.00 93.81 90 LEU A CA 1
ATOM 715 C C . LEU A 1 90 ? -18.678 3.676 10.498 1.00 93.81 90 LEU A C 1
ATOM 717 O O . LEU A 1 90 ? -17.478 3.587 10.749 1.00 93.81 90 LEU A O 1
ATOM 721 N N . GLU A 1 91 ? -19.582 2.898 11.080 1.00 95.44 91 GLU A N 1
ATOM 722 C CA . GLU A 1 91 ? -19.211 1.846 12.024 1.00 95.44 91 GLU A CA 1
ATOM 723 C C . GLU A 1 91 ? -18.965 0.519 11.301 1.00 95.44 91 GLU A C 1
ATOM 725 O O . GLU A 1 91 ? -19.828 -0.004 10.596 1.00 95.44 91 GLU A O 1
ATOM 730 N N . ILE A 1 92 ? -17.768 -0.032 11.488 1.00 95.25 92 ILE A N 1
ATOM 731 C CA . ILE A 1 92 ? -17.356 -1.331 10.966 1.00 95.25 92 ILE A CA 1
ATOM 732 C C . ILE A 1 92 ? -17.264 -2.310 12.132 1.00 95.25 92 ILE A C 1
ATOM 734 O O . ILE A 1 92 ? -16.611 -2.040 13.135 1.00 95.25 92 ILE A O 1
ATOM 738 N N . LYS A 1 93 ? -17.887 -3.484 11.981 1.00 96.19 93 LYS A N 1
ATOM 739 C CA . LYS A 1 93 ? -17.896 -4.541 13.011 1.00 96.19 93 LYS A CA 1
ATOM 740 C C . LYS A 1 93 ? -16.671 -5.464 12.971 1.00 96.19 93 LYS A C 1
ATOM 742 O O . LYS A 1 93 ? -16.446 -6.220 13.909 1.00 96.19 93 LYS A O 1
ATOM 747 N N . LYS A 1 94 ? -15.894 -5.432 11.886 1.00 96.62 94 LYS A N 1
ATOM 748 C CA . LYS A 1 94 ? -14.674 -6.231 11.696 1.00 96.62 94 LYS A CA 1
ATOM 749 C C . LYS A 1 94 ? -13.415 -5.437 12.074 1.00 96.62 94 LYS A C 1
ATOM 751 O O . LYS A 1 94 ? -13.437 -4.208 12.003 1.00 96.62 94 LYS A O 1
ATOM 756 N N . PRO A 1 95 ? -12.299 -6.102 12.427 1.00 97.25 95 PRO A N 1
ATOM 757 C CA . PRO A 1 95 ? -10.999 -5.443 12.493 1.00 97.25 95 PRO A CA 1
ATOM 758 C C . PRO A 1 95 ? -10.644 -4.770 11.163 1.00 97.25 95 PRO A C 1
ATOM 760 O O . PRO A 1 95 ? -11.039 -5.240 10.094 1.00 97.25 95 PRO A O 1
ATOM 763 N N . VAL A 1 96 ? -9.877 -3.688 11.235 1.00 97.56 96 VAL A N 1
ATOM 764 C CA . VAL A 1 96 ? -9.446 -2.909 10.071 1.00 97.56 96 VAL A CA 1
ATOM 765 C C . VAL A 1 96 ? -7.936 -3.018 9.890 1.00 97.56 96 VAL A C 1
ATOM 767 O O . VAL A 1 96 ? -7.197 -2.835 10.846 1.00 97.56 96 VAL A O 1
ATOM 770 N N . VAL A 1 97 ? -7.461 -3.244 8.670 1.00 97.44 97 VAL A N 1
ATOM 771 C CA . VAL A 1 97 ? -6.075 -3.003 8.262 1.00 97.44 97 VAL A CA 1
ATOM 772 C C . VAL A 1 97 ? -5.993 -1.580 7.717 1.00 97.44 97 VAL A C 1
ATOM 774 O O . VAL A 1 97 ? -6.687 -1.252 6.756 1.00 97.44 97 VAL A O 1
ATOM 777 N N . ALA A 1 98 ? -5.163 -0.736 8.329 1.00 95.12 98 ALA A N 1
ATOM 778 C CA . ALA A 1 98 ? -4.944 0.648 7.908 1.00 95.12 98 ALA A CA 1
ATOM 779 C C . ALA A 1 98 ? -3.489 0.810 7.436 1.00 95.12 98 ALA A C 1
ATOM 781 O O . ALA A 1 98 ? -2.603 1.028 8.267 1.00 95.12 98 ALA A O 1
ATOM 782 N N . PRO A 1 99 ? -3.199 0.622 6.134 1.00 93.88 99 PRO A N 1
ATOM 783 C CA . PRO A 1 99 ? -1.826 0.604 5.635 1.00 93.88 99 PRO A CA 1
ATOM 784 C C . PRO A 1 99 ? -1.271 1.995 5.288 1.00 93.88 99 PRO A C 1
ATOM 786 O O . PRO A 1 99 ? -0.060 2.131 5.149 1.00 93.88 99 PRO A O 1
ATOM 789 N N . TRP A 1 100 ? -2.112 3.023 5.139 1.00 91.75 100 TRP A N 1
ATOM 790 C CA . TRP A 1 100 ? -1.681 4.318 4.607 1.00 91.75 100 TRP A CA 1
ATOM 791 C C . TRP A 1 100 ? -2.467 5.480 5.201 1.00 91.75 100 TRP A C 1
ATOM 793 O O . TRP A 1 100 ? -3.690 5.396 5.330 1.00 91.75 100 TRP A O 1
ATOM 803 N N . SER A 1 101 ? -1.763 6.562 5.532 1.00 88.75 101 SER A N 1
ATOM 804 C CA . SER A 1 101 ? -2.313 7.725 6.241 1.00 88.75 101 SER A CA 1
ATOM 805 C C . SER A 1 101 ? -2.228 9.056 5.473 1.00 88.75 101 SER A C 1
ATOM 807 O O . SER A 1 101 ? -2.332 10.129 6.076 1.00 88.75 101 SER A O 1
ATOM 809 N N . HIS A 1 102 ? -2.074 9.016 4.141 1.00 86.81 102 HIS A N 1
ATOM 810 C CA . HIS A 1 102 ? -1.879 10.216 3.318 1.00 86.81 102 HIS A CA 1
ATOM 811 C C . HIS A 1 102 ? -2.844 10.341 2.129 1.00 86.81 102 HIS A C 1
ATOM 813 O O . HIS A 1 102 ? -3.133 9.388 1.413 1.00 86.81 102 HIS A O 1
ATOM 819 N N . PHE A 1 103 ? -3.292 11.569 1.840 1.00 85.31 103 PHE A N 1
ATOM 820 C CA . PHE A 1 103 ? -4.112 11.876 0.652 1.00 85.31 103 PHE A CA 1
ATOM 821 C C . PHE A 1 103 ? -3.324 11.980 -0.656 1.00 85.31 103 PHE A C 1
ATOM 823 O O . PHE A 1 103 ? -3.905 12.122 -1.737 1.00 85.31 103 PHE A O 1
ATOM 830 N N . TRP A 1 104 ? -2.008 11.917 -0.574 1.00 85.75 104 TRP A N 1
ATOM 831 C CA . TRP A 1 104 ? -1.119 11.882 -1.719 1.00 85.75 104 TRP A CA 1
ATOM 832 C C . TRP A 1 104 ? -0.522 10.483 -1.853 1.00 85.75 104 TRP A C 1
ATOM 834 O O . TRP A 1 104 ? -0.616 9.651 -0.952 1.00 85.75 104 TRP A O 1
ATOM 844 N N . GLY A 1 105 ? 0.034 10.233 -3.027 1.00 87.00 105 GLY A N 1
ATOM 845 C CA . GLY A 1 105 ? 0.667 8.979 -3.389 1.00 87.00 105 GLY A CA 1
ATOM 846 C C . GLY A 1 105 ? 0.396 8.650 -4.851 1.00 87.00 105 GLY A C 1
ATOM 847 O O . GLY A 1 105 ? -0.617 9.064 -5.427 1.00 87.00 105 GLY A O 1
ATOM 848 N N . ARG A 1 106 ? 1.349 7.972 -5.475 1.00 90.38 106 ARG A N 1
ATOM 849 C CA . ARG A 1 106 ? 1.275 7.436 -6.836 1.00 90.38 106 ARG A CA 1
ATOM 850 C C . ARG A 1 106 ? 1.792 5.999 -6.833 1.00 90.38 106 ARG A C 1
ATOM 852 O O . ARG A 1 106 ? 1.985 5.407 -5.778 1.00 90.38 106 ARG A O 1
ATOM 859 N N . TYR A 1 107 ? 2.050 5.466 -8.025 1.00 91.94 107 TYR A N 1
ATOM 860 C CA . TYR A 1 107 ? 2.560 4.114 -8.233 1.00 91.94 107 TYR A CA 1
ATOM 861 C C . TYR A 1 107 ? 3.709 3.741 -7.283 1.00 91.94 107 TYR A C 1
ATOM 863 O O . TYR A 1 107 ? 3.629 2.724 -6.604 1.00 91.94 107 TYR A O 1
ATOM 871 N N . TYR A 1 108 ? 4.730 4.602 -7.173 1.00 91.50 108 TYR A N 1
ATOM 872 C CA . TYR A 1 108 ? 5.856 4.378 -6.263 1.00 91.50 108 TYR A CA 1
ATOM 873 C C . TYR A 1 108 ? 5.395 4.229 -4.811 1.00 91.50 108 TYR A C 1
ATOM 875 O O . TYR A 1 108 ? 5.728 3.242 -4.171 1.00 91.50 108 TYR A O 1
ATOM 883 N N . ASP A 1 109 ? 4.595 5.166 -4.298 1.00 91.31 109 ASP A N 1
ATOM 884 C CA . ASP A 1 109 ? 4.133 5.129 -2.909 1.00 91.31 109 ASP A CA 1
ATOM 885 C C . ASP A 1 109 ? 3.300 3.871 -2.647 1.00 91.31 109 ASP A C 1
ATOM 887 O O . ASP A 1 109 ? 3.520 3.168 -1.662 1.00 91.31 109 ASP A O 1
ATOM 891 N N . PHE A 1 110 ? 2.398 3.519 -3.565 1.00 94.31 110 PHE A N 1
ATOM 892 C CA . PHE A 1 110 ? 1.610 2.301 -3.433 1.00 94.31 110 PHE A CA 1
ATOM 893 C C . PHE A 1 110 ? 2.501 1.056 -3.388 1.00 94.31 110 PHE A C 1
ATOM 895 O O . PHE A 1 110 ? 2.431 0.299 -2.424 1.00 94.31 110 PHE A O 1
ATOM 902 N N . VAL A 1 111 ? 3.362 0.858 -4.3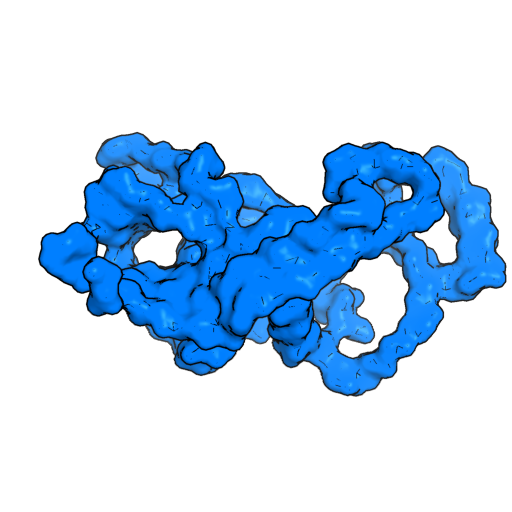89 1.00 94.50 111 VAL A N 1
ATOM 903 C CA . VAL A 1 111 ? 4.165 -0.367 -4.520 1.00 94.50 111 VAL A CA 1
ATOM 904 C C . VAL A 1 111 ? 5.238 -0.463 -3.444 1.00 94.50 111 VAL A C 1
ATOM 906 O O . VAL A 1 111 ? 5.470 -1.545 -2.924 1.00 94.50 111 VAL A O 1
ATOM 909 N N . ILE A 1 112 ? 5.885 0.645 -3.090 1.00 92.31 112 ILE A N 1
ATOM 910 C CA . ILE A 1 112 ? 7.069 0.639 -2.226 1.00 92.31 112 ILE A CA 1
ATOM 911 C C . ILE A 1 112 ? 6.723 0.834 -0.750 1.00 92.31 112 ILE A C 1
ATOM 913 O O . ILE A 1 112 ? 7.503 0.434 0.109 1.00 92.31 112 ILE A O 1
ATOM 917 N N . THR A 1 113 ? 5.565 1.417 -0.425 1.00 90.44 113 THR A N 1
ATOM 918 C CA . THR A 1 113 ? 5.243 1.762 0.972 1.00 90.44 113 THR A CA 1
ATOM 919 C C . THR A 1 113 ? 3.934 1.167 1.474 1.00 90.44 113 THR A C 1
ATOM 921 O O . THR A 1 113 ? 3.860 0.793 2.640 1.00 90.44 113 THR A O 1
ATOM 924 N N . LEU A 1 114 ? 2.902 1.043 0.635 1.00 94.06 114 LEU A N 1
ATOM 925 C CA . LEU A 1 114 ? 1.592 0.528 1.053 1.00 94.06 114 LEU A CA 1
ATOM 926 C C . LEU A 1 114 ? 1.516 -0.991 0.876 1.00 94.06 114 LEU A C 1
ATOM 928 O O . LEU A 1 114 ? 1.190 -1.724 1.814 1.00 94.06 114 LEU A O 1
ATOM 932 N N . LEU A 1 115 ? 1.841 -1.462 -0.324 1.00 96.00 115 LEU A N 1
ATOM 933 C CA . LEU A 1 115 ? 1.758 -2.860 -0.722 1.00 96.00 115 LEU A CA 1
ATOM 934 C C . LEU A 1 115 ? 2.593 -3.793 0.175 1.00 96.00 115 LEU A C 1
ATOM 936 O O . LEU A 1 115 ? 2.042 -4.808 0.611 1.00 96.00 115 LEU A O 1
ATOM 940 N N . PRO A 1 116 ? 3.840 -3.454 0.575 1.00 94.81 116 PRO A N 1
ATOM 941 C CA . PRO A 1 116 ? 4.617 -4.301 1.473 1.00 94.81 116 PRO A CA 1
ATOM 942 C C . PRO A 1 116 ? 3.939 -4.492 2.825 1.00 94.81 116 PRO A C 1
ATOM 944 O O . PRO A 1 116 ? 4.009 -5.578 3.393 1.00 94.81 116 PRO A O 1
ATOM 947 N N . LYS A 1 117 ? 3.212 -3.491 3.340 1.00 94.31 117 LYS A N 1
ATOM 948 C CA . LYS A 1 117 ? 2.467 -3.643 4.599 1.00 94.31 117 LYS A CA 1
ATOM 949 C C . LYS A 1 117 ? 1.355 -4.662 4.484 1.00 94.31 117 LYS A C 1
ATOM 951 O O . LYS A 1 117 ? 1.168 -5.460 5.399 1.00 94.31 117 LYS A O 1
ATOM 956 N N . LEU A 1 118 ? 0.629 -4.650 3.367 1.00 96.75 118 LEU A N 1
ATOM 957 C CA . LEU A 1 118 ? -0.398 -5.653 3.110 1.00 96.75 118 LEU A CA 1
ATOM 958 C C . LEU A 1 118 ? 0.237 -7.047 3.050 1.00 96.75 118 LEU A C 1
ATOM 960 O O . LEU A 1 118 ? -0.232 -7.959 3.730 1.00 96.75 118 LEU A O 1
ATOM 964 N N . CYS A 1 119 ? 1.366 -7.191 2.351 1.00 96.12 119 CYS A N 1
ATOM 965 C CA . CYS A 1 119 ? 2.116 -8.445 2.322 1.00 96.12 119 CYS A CA 1
ATOM 966 C C . CYS A 1 119 ? 2.611 -8.866 3.718 1.00 96.12 119 CYS A C 1
ATOM 968 O O . CYS A 1 119 ? 2.506 -10.038 4.074 1.00 96.12 119 CYS A O 1
ATOM 970 N N . LYS A 1 120 ? 3.103 -7.936 4.546 1.00 94.56 120 LYS A N 1
ATOM 971 C CA . LYS A 1 120 ? 3.548 -8.209 5.924 1.00 94.56 120 LYS A CA 1
ATOM 972 C C . LYS A 1 120 ? 2.395 -8.677 6.810 1.00 94.56 120 LYS A C 1
ATOM 974 O O . LYS A 1 120 ? 2.586 -9.585 7.625 1.00 94.56 120 LYS A O 1
ATOM 979 N N . VAL A 1 121 ? 1.205 -8.092 6.650 1.00 95.12 121 VAL A N 1
ATOM 980 C CA . VAL A 1 121 ? -0.016 -8.530 7.341 1.00 95.12 121 VAL A CA 1
ATOM 981 C C . VAL A 1 121 ? -0.381 -9.954 6.919 1.00 95.12 121 VAL A C 1
ATOM 983 O O . VAL A 1 121 ? -0.525 -10.809 7.793 1.00 95.12 121 VAL A O 1
ATOM 986 N N . GLU A 1 122 ? -0.433 -10.244 5.616 1.00 95.94 122 GLU A N 1
ATOM 987 C CA . GLU A 1 122 ? -0.702 -11.591 5.086 1.00 95.94 122 GLU A CA 1
ATOM 988 C C . GLU A 1 122 ? 0.320 -12.620 5.592 1.00 95.94 122 GLU A C 1
ATOM 990 O O . GLU A 1 122 ? -0.053 -13.647 6.154 1.00 95.94 122 GLU A O 1
ATOM 995 N N . LYS A 1 123 ? 1.621 -12.321 5.486 1.00 94.19 123 LYS A N 1
ATOM 996 C CA . LYS A 1 123 ? 2.710 -13.193 5.961 1.00 94.19 123 LYS A CA 1
ATOM 997 C C . LYS A 1 123 ? 2.630 -13.442 7.469 1.00 94.19 123 LYS A C 1
ATOM 999 O O . LYS A 1 123 ? 3.013 -14.506 7.948 1.00 94.19 123 LYS A O 1
ATOM 1004 N N . SER A 1 124 ? 2.129 -12.473 8.234 1.00 93.19 124 SER A N 1
ATOM 1005 C CA . SER A 1 124 ? 2.039 -12.574 9.692 1.00 93.19 124 SER A CA 1
ATOM 1006 C C . SER A 1 124 ? 0.797 -13.300 10.189 1.00 93.19 124 SER A C 1
ATOM 1008 O O . SER A 1 124 ? 0.885 -13.945 11.237 1.00 93.19 124 SER A O 1
ATOM 1010 N N . MET A 1 125 ? -0.329 -13.152 9.487 1.00 93.81 125 MET A N 1
ATOM 1011 C CA . MET A 1 125 ? -1.660 -13.579 9.933 1.00 93.81 125 MET A CA 1
ATOM 1012 C C . MET A 1 125 ? -2.280 -14.690 9.072 1.00 93.81 125 MET A C 1
ATOM 1014 O O . MET A 1 125 ? -3.325 -15.216 9.445 1.00 93.81 125 MET A O 1
ATOM 1018 N N . GLY A 1 126 ? -1.639 -15.068 7.966 1.00 94.06 126 GLY A N 1
ATOM 1019 C CA . GLY A 1 126 ? -2.134 -16.054 7.006 1.00 94.06 126 GLY A CA 1
ATOM 1020 C C . GLY A 1 126 ? -2.976 -15.432 5.889 1.00 94.06 126 GLY A C 1
ATOM 1021 O O . GLY A 1 126 ? -3.504 -14.331 6.026 1.00 94.06 126 GLY A O 1
ATOM 1022 N N . LYS A 1 127 ? -3.119 -16.163 4.775 1.00 92.88 127 LYS A N 1
ATOM 1023 C CA . LYS A 1 127 ? -3.853 -15.715 3.573 1.00 92.88 127 LYS A CA 1
ATOM 1024 C C . LYS A 1 127 ? -5.339 -15.453 3.826 1.00 92.88 127 LYS A C 1
ATOM 1026 O O . LYS A 1 127 ? -5.918 -14.552 3.228 1.00 92.88 127 LYS A O 1
ATOM 1031 N N . ASP A 1 128 ? -5.939 -16.177 4.767 1.00 95.62 128 ASP A N 1
ATOM 1032 C CA . ASP A 1 128 ? -7.369 -16.060 5.069 1.00 95.62 128 ASP A CA 1
ATOM 1033 C C . ASP A 1 128 ? -7.737 -14.755 5.787 1.00 95.62 128 ASP A C 1
ATOM 1035 O O . ASP A 1 128 ? -8.927 -14.449 5.938 1.00 95.62 128 ASP A O 1
ATOM 1039 N N . ILE A 1 129 ? -6.743 -13.956 6.206 1.00 96.25 129 ILE A N 1
ATOM 1040 C CA . ILE A 1 129 ? -6.960 -12.696 6.922 1.00 96.25 129 ILE A CA 1
ATOM 1041 C C . ILE A 1 129 ? -7.886 -11.748 6.155 1.00 96.25 129 ILE A C 1
ATOM 1043 O O . ILE A 1 129 ? -8.733 -11.093 6.764 1.00 96.25 129 ILE A O 1
ATOM 1047 N N . TRP A 1 130 ? -7.805 -11.729 4.822 1.00 97.19 130 TRP A N 1
ATOM 1048 C CA . TRP A 1 130 ? -8.569 -10.817 3.967 1.00 97.19 130 TRP A CA 1
ATOM 1049 C C . TRP A 1 130 ? -10.082 -11.070 3.973 1.00 97.19 130 TRP A C 1
ATOM 1051 O O . TRP A 1 130 ? -10.860 -10.180 3.632 1.00 97.19 130 TRP A O 1
ATOM 1061 N N . SER A 1 131 ? -10.530 -12.242 4.430 1.00 96.00 131 SER A N 1
ATOM 1062 C CA . SER A 1 131 ? -11.955 -12.531 4.655 1.00 96.00 131 SER A CA 1
ATOM 1063 C C . SER A 1 131 ? -12.473 -12.001 6.008 1.00 96.00 131 SER A C 1
ATOM 1065 O O . SER A 1 131 ? -13.675 -11.745 6.188 1.00 96.00 131 SER A O 1
ATOM 1067 N N . GLN A 1 132 ? -11.560 -11.791 6.959 1.00 96.88 132 GLN A N 1
ATOM 1068 C CA . GLN A 1 132 ? -11.844 -11.511 8.369 1.00 96.88 132 GLN A CA 1
ATOM 1069 C C . GLN A 1 132 ? -11.743 -10.022 8.716 1.00 96.88 132 GLN A C 1
ATOM 1071 O O . GLN A 1 132 ? -12.279 -9.592 9.739 1.00 96.88 132 GLN A O 1
ATOM 1076 N N . VAL A 1 133 ? -11.090 -9.230 7.867 1.00 98.12 133 VAL A N 1
ATOM 1077 C CA . VAL A 1 133 ? -10.820 -7.805 8.096 1.00 98.12 133 VAL A CA 1
ATOM 1078 C C . VAL A 1 133 ? -11.422 -6.932 6.998 1.00 98.12 133 VAL A C 1
ATOM 1080 O O . VAL A 1 133 ? -11.819 -7.419 5.942 1.00 98.12 133 VAL A O 1
ATOM 1083 N N . MET A 1 134 ? -11.482 -5.631 7.260 1.00 98.31 134 MET A N 1
ATOM 1084 C CA . MET A 1 134 ? -11.633 -4.604 6.227 1.00 98.31 134 MET A CA 1
ATOM 1085 C C . MET A 1 134 ? -10.276 -3.935 5.995 1.00 98.31 134 MET A C 1
ATOM 1087 O O . MET A 1 134 ? -9.486 -3.833 6.927 1.00 98.31 134 MET A O 1
ATOM 1091 N N . VAL A 1 135 ? -9.999 -3.449 4.792 1.00 97.81 135 VAL A N 1
ATOM 1092 C CA . VAL A 1 135 ? -8.799 -2.671 4.462 1.00 97.81 135 VAL A CA 1
ATOM 1093 C C . VAL A 1 135 ? -9.236 -1.231 4.205 1.00 97.81 135 VAL A C 1
ATOM 1095 O O . VAL A 1 135 ? -9.968 -0.963 3.253 1.00 97.81 135 VAL A O 1
ATOM 1098 N N . CYS A 1 136 ? -8.817 -0.312 5.073 1.00 96.38 136 CYS A N 1
ATOM 1099 C CA . CYS A 1 136 ? -9.283 1.074 5.082 1.00 96.38 136 CYS A CA 1
ATOM 1100 C C . CYS A 1 136 ? -8.117 2.034 4.855 1.00 96.38 136 CYS A C 1
ATOM 1102 O O . CYS A 1 136 ? -7.223 2.126 5.695 1.00 96.38 136 CYS A O 1
ATOM 1104 N N . TYR A 1 137 ? -8.143 2.771 3.750 1.00 94.69 137 TYR A N 1
ATOM 1105 C CA . TYR A 1 137 ? -7.158 3.808 3.435 1.00 94.69 137 TYR A CA 1
ATOM 1106 C C . TYR A 1 137 ? -7.691 4.733 2.329 1.00 94.69 137 TYR A C 1
ATOM 1108 O O . TYR A 1 137 ? -8.710 4.418 1.700 1.00 94.69 137 TYR A O 1
ATOM 1116 N N . PRO A 1 138 ? -7.044 5.885 2.075 1.00 93.81 138 PRO A N 1
ATOM 1117 C CA . PRO A 1 138 ? -7.507 6.811 1.054 1.00 93.81 138 PRO A CA 1
ATOM 1118 C C . PRO A 1 138 ? -7.083 6.336 -0.343 1.00 93.81 138 PRO A C 1
ATOM 1120 O O . PRO A 1 138 ? -6.058 6.786 -0.862 1.00 93.81 138 PRO A O 1
ATOM 1123 N N . MET A 1 139 ? -7.898 5.479 -0.959 1.00 95.44 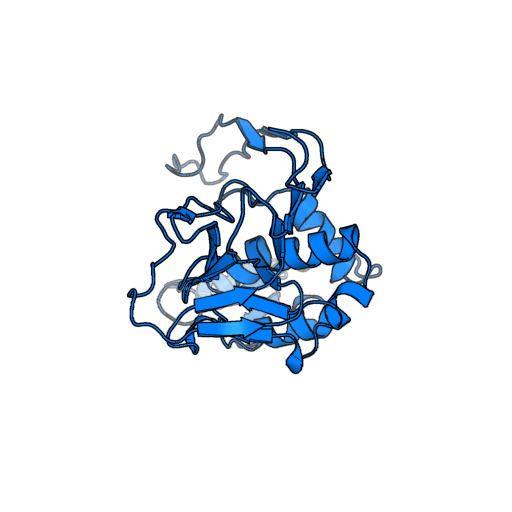139 MET A N 1
ATOM 1124 C CA . MET A 1 139 ? -7.587 4.792 -2.221 1.00 95.44 139 MET A CA 1
ATOM 1125 C C . MET A 1 139 ? -7.171 5.741 -3.352 1.00 95.44 139 MET A C 1
ATOM 1127 O O . MET A 1 139 ? -7.708 6.847 -3.501 1.00 95.44 139 MET A O 1
ATOM 1131 N N . PHE A 1 140 ? -6.221 5.293 -4.169 1.00 93.94 140 PHE A N 1
ATOM 1132 C CA . PHE A 1 140 ? -5.715 6.019 -5.333 1.00 93.94 140 PHE A CA 1
ATOM 1133 C C . PHE A 1 140 ? -6.679 5.953 -6.523 1.00 93.94 140 PHE A C 1
ATOM 1135 O O . PHE A 1 140 ? -6.647 6.847 -7.367 1.00 93.94 140 PHE A O 1
ATOM 1142 N N . ASN A 1 141 ? -7.570 4.954 -6.554 1.00 92.62 141 ASN A N 1
ATOM 1143 C CA . ASN A 1 141 ? -8.493 4.660 -7.653 1.00 92.62 141 ASN A CA 1
ATOM 1144 C C . ASN A 1 141 ? -7.748 4.509 -8.997 1.00 92.62 141 ASN A C 1
ATOM 1146 O O . ASN A 1 141 ? -8.205 4.996 -10.031 1.00 92.62 141 ASN A O 1
ATOM 1150 N N . ALA A 1 142 ? -6.577 3.867 -8.966 1.00 92.94 142 ALA A N 1
ATOM 1151 C CA . ALA A 1 142 ? -5.735 3.636 -10.136 1.00 92.94 142 ALA A CA 1
ATOM 1152 C C . ALA A 1 142 ? -5.754 2.152 -10.553 1.00 92.94 142 ALA A C 1
ATOM 1154 O O . ALA A 1 142 ? -5.870 1.299 -9.675 1.00 92.94 142 ALA A O 1
ATOM 1155 N N . PRO A 1 143 ? -5.579 1.816 -11.848 1.00 94.06 143 PRO A N 1
ATOM 1156 C CA . PRO A 1 143 ? -5.625 0.423 -12.311 1.00 94.06 143 PRO A CA 1
ATOM 1157 C C . PRO A 1 143 ? -4.630 -0.503 -11.598 1.00 94.06 143 PRO A C 1
ATOM 1159 O O . PRO A 1 143 ? -5.005 -1.567 -11.120 1.00 94.06 143 PRO A O 1
ATOM 1162 N N . TYR A 1 144 ? -3.384 -0.051 -11.406 1.00 94.56 144 TYR A N 1
ATOM 1163 C CA . TYR A 1 144 ? -2.374 -0.839 -10.691 1.00 94.56 144 TYR A CA 1
ATOM 1164 C C . TYR A 1 144 ? -2.800 -1.189 -9.256 1.00 94.56 144 TYR A C 1
ATOM 1166 O O . TYR A 1 144 ? -2.476 -2.262 -8.758 1.00 94.56 144 TYR A O 1
ATOM 1174 N N . GLU A 1 145 ? -3.522 -0.292 -8.574 1.00 96.31 145 GLU A N 1
ATOM 1175 C CA . GLU A 1 145 ? -3.963 -0.503 -7.194 1.00 96.31 145 GLU A CA 1
ATOM 1176 C C . GLU A 1 145 ? -4.976 -1.646 -7.147 1.00 96.31 145 GLU A C 1
ATOM 1178 O O . GLU A 1 145 ? -4.826 -2.552 -6.329 1.00 96.31 145 GLU A O 1
ATOM 1183 N N . SER A 1 146 ? -5.973 -1.646 -8.039 1.00 95.69 146 SER A N 1
ATOM 1184 C CA . SER A 1 146 ? -6.947 -2.738 -8.107 1.00 95.69 146 SER A CA 1
ATOM 1185 C C . SER A 1 146 ? -6.295 -4.076 -8.438 1.00 95.69 146 SER A C 1
ATOM 1187 O O . SER A 1 146 ? -6.589 -5.058 -7.757 1.00 95.69 146 SER A O 1
ATOM 1189 N N . ASP A 1 147 ? -5.379 -4.100 -9.404 1.00 95.94 147 ASP A N 1
ATOM 1190 C CA . ASP A 1 147 ? -4.720 -5.325 -9.859 1.00 95.94 147 ASP A CA 1
ATOM 1191 C C . ASP A 1 147 ? -3.881 -5.959 -8.739 1.00 95.94 147 ASP A C 1
ATOM 1193 O O . ASP A 1 147 ? -3.973 -7.158 -8.473 1.00 95.94 147 ASP A O 1
ATOM 1197 N N . PHE A 1 148 ? -3.090 -5.157 -8.017 1.00 97.31 148 PHE A N 1
ATOM 1198 C CA . PHE A 1 148 ? -2.294 -5.658 -6.894 1.00 97.31 148 PHE A CA 1
ATOM 1199 C C . PHE A 1 148 ? -3.164 -6.155 -5.731 1.00 97.31 148 PHE A C 1
ATOM 1201 O O . PHE A 1 148 ? -2.852 -7.187 -5.133 1.00 97.31 148 PHE A O 1
ATOM 1208 N N . LEU A 1 149 ? -4.254 -5.452 -5.397 1.00 97.38 149 LEU A N 1
ATOM 1209 C CA . LEU A 1 149 ? -5.183 -5.890 -4.346 1.00 97.38 149 LEU A CA 1
ATOM 1210 C C . LEU A 1 149 ? -5.877 -7.205 -4.723 1.00 97.38 149 LEU A C 1
ATOM 1212 O O . LEU A 1 149 ? -6.048 -8.075 -3.867 1.00 97.38 149 LEU A O 1
ATOM 1216 N N . GLU A 1 150 ? -6.237 -7.368 -5.996 1.00 96.50 150 GLU A N 1
ATOM 1217 C CA . GLU A 1 150 ? -6.805 -8.605 -6.528 1.00 96.50 150 GLU A CA 1
ATOM 1218 C C . GLU A 1 150 ? -5.799 -9.761 -6.468 1.00 96.50 150 GLU A C 1
ATOM 1220 O O . GLU A 1 150 ? -6.141 -10.834 -5.972 1.00 96.50 150 GLU A O 1
ATOM 1225 N N . LYS A 1 151 ? -4.531 -9.534 -6.837 1.00 95.12 151 LYS A N 1
ATOM 1226 C CA . LYS A 1 151 ? -3.451 -10.535 -6.709 1.00 95.12 151 LYS A CA 1
ATOM 1227 C C . LYS A 1 151 ? -3.140 -10.926 -5.258 1.00 95.12 151 LYS A C 1
ATOM 1229 O O . LYS A 1 151 ? -2.709 -12.054 -4.991 1.00 95.12 151 LYS A O 1
ATOM 1234 N N . LEU A 1 152 ? -3.387 -10.029 -4.301 1.00 96.00 152 LEU A N 1
ATOM 1235 C CA . LEU A 1 152 ? -3.360 -10.352 -2.870 1.00 96.00 152 LEU A CA 1
ATOM 1236 C C . LEU A 1 152 ? -4.588 -11.149 -2.404 1.00 96.00 152 LEU A C 1
ATOM 1238 O O . LEU A 1 152 ? -4.584 -11.677 -1.297 1.00 96.00 152 LEU A O 1
ATOM 1242 N N . GLY A 1 153 ? -5.627 -11.272 -3.230 1.00 96.81 153 GLY A N 1
ATOM 1243 C CA . GLY A 1 153 ? -6.880 -11.926 -2.862 1.00 96.81 153 GLY A CA 1
ATOM 1244 C C . GLY A 1 153 ? -7.752 -11.073 -1.939 1.00 96.81 153 GLY A C 1
ATOM 1245 O O . GLY A 1 153 ? -8.596 -11.614 -1.224 1.00 96.81 153 GLY A O 1
ATOM 1246 N N . ILE A 1 154 ? -7.561 -9.748 -1.924 1.00 98.00 154 ILE A N 1
ATOM 1247 C CA . ILE A 1 154 ? -8.367 -8.837 -1.110 1.00 98.00 154 ILE A CA 1
ATOM 1248 C C . ILE A 1 154 ? -9.686 -8.572 -1.846 1.00 98.00 154 ILE A C 1
ATOM 1250 O O . ILE A 1 154 ? -9.692 -7.931 -2.899 1.00 98.00 154 ILE A O 1
ATOM 1254 N N . PRO A 1 155 ? -10.837 -9.025 -1.319 1.00 96.88 155 PRO A N 1
ATOM 1255 C CA . PRO A 1 155 ? -12.091 -8.881 -2.036 1.00 96.88 155 PRO A CA 1
ATOM 1256 C C . PRO A 1 155 ? -12.540 -7.416 -2.033 1.00 96.88 155 PRO A C 1
ATOM 1258 O O . PRO A 1 155 ? -12.454 -6.739 -1.009 1.00 96.88 155 PRO A O 1
ATOM 1261 N N . LYS A 1 156 ? -13.128 -6.938 -3.140 1.00 96.50 156 LYS A N 1
ATOM 1262 C CA . LYS A 1 156 ? -13.618 -5.546 -3.269 1.00 96.50 156 LYS A CA 1
ATOM 1263 C C . LYS A 1 156 ? -14.529 -5.117 -2.110 1.00 96.50 156 LYS A C 1
ATOM 1265 O O . LYS A 1 156 ? -14.447 -3.988 -1.648 1.00 96.50 156 LYS A O 1
ATOM 1270 N N . LYS A 1 157 ? -15.346 -6.039 -1.580 1.00 96.69 157 LYS A N 1
ATOM 1271 C CA . LYS A 1 157 ? -16.229 -5.801 -0.421 1.00 96.69 157 LYS A CA 1
ATOM 1272 C C . LYS A 1 157 ? -15.501 -5.583 0.912 1.00 96.69 157 LYS A C 1
ATOM 1274 O O . LYS A 1 157 ? -16.130 -5.127 1.857 1.00 96.69 157 LYS A O 1
ATOM 1279 N N . ALA A 1 158 ? -14.226 -5.960 1.014 1.00 97.25 158 ALA A N 1
ATOM 1280 C CA . ALA A 1 158 ? -13.390 -5.692 2.181 1.00 97.25 158 ALA A CA 1
ATOM 1281 C C . ALA A 1 158 ? -12.681 -4.334 2.085 1.00 97.25 158 ALA A C 1
ATOM 1283 O O . ALA A 1 158 ? -12.098 -3.900 3.072 1.00 97.25 158 ALA A O 1
ATOM 1284 N N . LEU A 1 159 ? -12.727 -3.649 0.939 1.00 97.56 159 LEU A N 1
ATOM 1285 C CA . LEU A 1 159 ? -12.077 -2.355 0.747 1.00 97.56 159 LEU A CA 1
ATOM 1286 C C . LEU A 1 159 ? -12.986 -1.211 1.204 1.00 97.56 159 LEU A C 1
ATOM 1288 O O . LEU A 1 159 ? -14.175 -1.174 0.885 1.00 97.56 159 LEU A O 1
ATOM 1292 N N . VAL A 1 160 ? -12.409 -0.246 1.916 1.00 96.94 160 VAL A N 1
ATOM 1293 C CA . VAL A 1 160 ? -13.083 0.991 2.322 1.00 96.94 160 VAL A CA 1
ATOM 1294 C C . VAL A 1 160 ? -12.222 2.179 1.918 1.00 96.94 160 VAL A C 1
ATOM 1296 O O . VAL A 1 160 ? -11.189 2.455 2.531 1.00 96.94 160 VAL A O 1
ATOM 1299 N N . ASP A 1 161 ? -12.685 2.916 0.908 1.00 95.88 161 ASP A N 1
ATOM 1300 C CA . ASP A 1 161 ? -12.072 4.177 0.498 1.00 95.88 161 ASP A CA 1
ATOM 1301 C C . ASP A 1 161 ? -12.408 5.275 1.515 1.00 95.88 161 ASP A C 1
ATOM 1303 O O . ASP A 1 161 ? -13.514 5.834 1.536 1.00 95.88 161 ASP A O 1
ATOM 1307 N N . THR A 1 162 ? -11.435 5.614 2.360 1.00 93.50 162 THR A N 1
ATOM 1308 C CA . THR A 1 162 ? -11.627 6.646 3.381 1.00 93.50 162 THR A CA 1
ATOM 1309 C C . THR A 1 162 ? -11.806 8.031 2.767 1.00 93.50 162 THR A C 1
ATOM 1311 O O . THR A 1 162 ? -12.424 8.868 3.416 1.00 93.50 162 THR A O 1
ATOM 1314 N N . ARG A 1 163 ? -11.368 8.291 1.519 1.00 90.56 163 ARG A N 1
ATOM 1315 C CA . ARG A 1 163 ? -11.551 9.599 0.856 1.00 90.56 163 ARG A CA 1
ATOM 1316 C C . ARG A 1 163 ? -13.013 9.907 0.580 1.00 90.56 163 ARG A C 1
ATOM 1318 O O . ARG A 1 163 ? -13.393 11.082 0.629 1.00 90.56 163 ARG A O 1
ATOM 1325 N N . LYS A 1 164 ? -13.791 8.873 0.243 1.00 89.81 164 LYS A N 1
ATOM 1326 C CA . LYS A 1 164 ? -15.217 8.963 -0.111 1.00 89.81 164 LYS A CA 1
ATOM 1327 C C . LYS A 1 164 ? -16.104 9.073 1.124 1.00 89.81 164 LYS A C 1
ATOM 1329 O O . LYS A 1 164 ? -17.192 9.644 1.047 1.00 89.81 164 LYS A O 1
ATOM 1334 N N . ASN A 1 165 ? -15.635 8.585 2.270 1.00 83.06 165 ASN A N 1
ATOM 1335 C CA . ASN A 1 165 ? -16.345 8.763 3.525 1.00 83.06 165 ASN A CA 1
ATOM 1336 C C . ASN A 1 165 ? -16.211 10.218 4.006 1.00 83.06 165 ASN A C 1
ATOM 1338 O O . ASN A 1 165 ? -15.110 10.726 4.203 1.00 83.06 165 ASN A O 1
ATOM 1342 N N . LYS A 1 166 ? -17.336 10.904 4.236 1.00 75.75 166 LYS A N 1
ATOM 1343 C CA . LYS A 1 166 ? -17.355 12.291 4.744 1.00 75.75 166 LYS A CA 1
ATOM 1344 C C . LYS A 1 166 ? -17.060 12.379 6.251 1.00 75.75 166 LYS A C 1
ATOM 1346 O O . LYS A 1 166 ? -17.419 13.369 6.879 1.00 75.75 166 LYS A O 1
ATOM 1351 N N . GLY A 1 167 ? -16.438 11.357 6.837 1.00 85.88 167 GLY A N 1
ATOM 1352 C CA . GLY A 1 167 ? -16.071 11.355 8.242 1.00 85.88 167 GLY A CA 1
ATOM 1353 C C . GLY A 1 167 ? -15.225 10.177 8.685 1.00 85.88 167 GLY A C 1
ATOM 1354 O O . GLY A 1 167 ? -14.291 9.795 7.982 1.00 85.88 167 GLY A O 1
ATOM 1355 N N . PHE A 1 168 ? -15.462 9.686 9.898 1.00 90.81 168 PHE A N 1
ATOM 1356 C CA . PHE A 1 168 ? -14.620 8.662 10.512 1.00 90.81 168 PHE A CA 1
ATOM 1357 C C . PHE A 1 168 ? -15.110 7.262 10.173 1.00 90.81 168 PHE A C 1
ATOM 1359 O O . PHE A 1 168 ? -16.308 7.022 10.037 1.00 90.81 168 PHE A O 1
ATOM 1366 N N . VAL A 1 169 ? -14.180 6.321 10.104 1.00 94.31 169 VAL A N 1
ATOM 1367 C CA . VAL A 1 169 ? -14.485 4.895 10.190 1.00 94.31 169 VAL A CA 1
ATOM 1368 C C . VAL A 1 169 ? -14.192 4.447 11.617 1.00 94.31 169 VAL A C 1
ATOM 1370 O O . VAL A 1 169 ? -13.053 4.536 12.063 1.00 94.31 169 VAL A O 1
ATOM 1373 N N . LYS A 1 170 ? -15.203 3.989 12.350 1.00 96.00 170 LYS A N 1
ATOM 1374 C CA . LYS A 1 170 ? -15.050 3.428 13.697 1.00 96.00 170 LYS A CA 1
ATOM 1375 C C . LYS A 1 170 ? -14.875 1.918 13.594 1.00 96.00 170 LYS A C 1
ATOM 1377 O O . LYS A 1 170 ? -15.644 1.268 12.888 1.00 96.00 170 LYS A O 1
ATOM 1382 N N . ALA A 1 171 ? -13.889 1.369 14.298 1.00 97.19 171 ALA A N 1
ATOM 1383 C CA . ALA A 1 171 ? -13.581 -0.060 14.263 1.00 97.19 171 ALA A CA 1
ATOM 1384 C C . ALA A 1 171 ? -13.279 -0.621 15.667 1.00 97.19 171 ALA A C 1
ATOM 1386 O O . ALA A 1 171 ? -12.779 0.111 16.522 1.00 97.19 171 ALA A O 1
ATOM 1387 N N . PRO A 1 172 ? -13.533 -1.919 15.921 1.00 96.75 172 PRO A N 1
ATOM 1388 C CA . PRO A 1 172 ? -13.213 -2.573 17.196 1.00 96.75 172 PRO A CA 1
ATOM 1389 C C . PRO A 1 172 ? -11.716 -2.877 17.362 1.00 96.75 172 PRO A C 1
ATOM 1391 O O . PRO A 1 172 ? -11.236 -3.125 18.468 1.00 96.75 172 PRO A O 1
ATOM 1394 N N . SER A 1 173 ? -10.972 -2.911 16.258 1.00 96.44 173 SER A N 1
ATOM 1395 C CA . SER A 1 173 ? -9.539 -3.179 16.245 1.00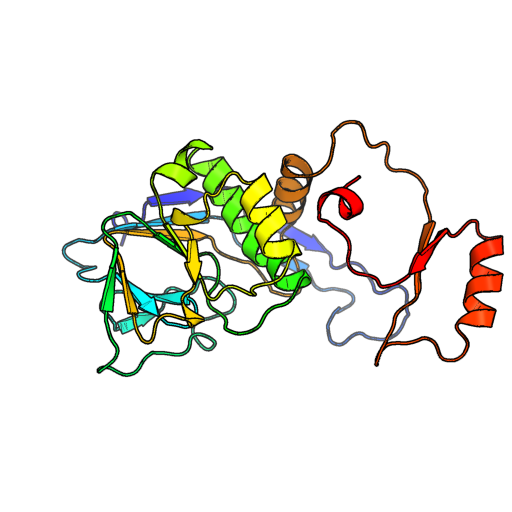 96.44 173 SER A CA 1
ATOM 1396 C C . SER A 1 173 ? -8.916 -2.628 14.970 1.00 96.44 173 SER A C 1
ATOM 1398 O O . SER A 1 173 ? -9.568 -2.589 13.924 1.00 96.44 173 SER A O 1
ATOM 1400 N N . VAL A 1 174 ? -7.647 -2.237 15.060 1.00 96.12 174 VAL A N 1
ATOM 1401 C CA . VAL A 1 174 ? -6.828 -1.841 13.917 1.00 96.12 174 VAL A CA 1
ATOM 1402 C C . VAL A 1 174 ? -5.543 -2.659 13.864 1.00 96.12 174 VAL A C 1
ATOM 1404 O O . VAL A 1 174 ? -4.914 -2.926 14.890 1.00 96.12 174 VAL A O 1
ATOM 1407 N N . ILE A 1 175 ? -5.172 -3.058 12.654 1.00 95.12 175 ILE A N 1
ATOM 1408 C CA . ILE A 1 175 ? -3.930 -3.723 12.298 1.00 95.12 175 ILE A CA 1
ATOM 1409 C C . ILE A 1 175 ? -3.140 -2.764 11.411 1.00 95.12 175 ILE A C 1
ATOM 1411 O O . ILE A 1 175 ? -3.678 -2.202 10.455 1.00 95.12 175 ILE A O 1
ATOM 1415 N N . SER A 1 176 ? -1.867 -2.566 11.723 1.00 89.56 176 SER A N 1
ATOM 1416 C CA . SER A 1 176 ? -0.970 -1.778 10.882 1.00 89.56 176 SER A CA 1
ATOM 1417 C C . SER A 1 176 ? 0.478 -2.222 11.062 1.00 89.56 176 SER A C 1
ATOM 1419 O O . SER A 1 176 ? 0.778 -3.048 11.925 1.00 89.56 176 SER A O 1
ATOM 1421 N N . SER A 1 177 ? 1.372 -1.677 10.246 1.00 88.00 177 SER A N 1
ATOM 1422 C CA . SER A 1 177 ? 2.812 -1.889 10.348 1.00 88.00 177 SER A CA 1
ATOM 1423 C C . SER A 1 177 ? 3.554 -0.569 10.231 1.00 88.00 177 SER A C 1
ATOM 1425 O O . SER A 1 177 ? 3.044 0.380 9.627 1.00 88.00 177 SER A O 1
ATOM 1427 N N . ASN A 1 178 ? 4.776 -0.512 10.760 1.00 81.12 178 ASN A N 1
ATOM 1428 C CA . ASN A 1 178 ? 5.650 0.621 10.492 1.00 81.12 178 ASN A CA 1
ATOM 1429 C C . ASN A 1 178 ? 6.059 0.641 9.021 1.00 81.12 178 ASN A C 1
ATOM 1431 O O . ASN A 1 178 ? 6.238 -0.406 8.392 1.00 81.12 178 ASN A O 1
ATOM 1435 N N . ASN A 1 179 ? 6.271 1.860 8.535 1.00 74.62 179 ASN A N 1
ATOM 1436 C CA . ASN A 1 179 ? 7.230 2.137 7.481 1.00 74.62 179 ASN A CA 1
ATOM 1437 C C . ASN A 1 179 ? 8.529 2.661 8.095 1.00 74.62 179 ASN A C 1
ATOM 1439 O O . ASN A 1 179 ? 8.534 3.248 9.180 1.00 74.62 179 ASN A O 1
ATOM 1443 N N . ASN A 1 180 ? 9.628 2.423 7.389 1.00 70.81 180 ASN A N 1
ATOM 1444 C CA . ASN A 1 180 ? 10.895 3.092 7.649 1.00 70.81 180 ASN A CA 1
ATOM 1445 C C . ASN A 1 180 ? 11.004 4.352 6.763 1.00 70.81 180 ASN A C 1
ATOM 1447 O O . ASN A 1 180 ? 9.996 4.880 6.295 1.00 70.81 180 ASN A O 1
ATOM 1451 N N . GLU A 1 181 ? 12.208 4.892 6.598 1.00 74.81 181 GLU A N 1
ATOM 1452 C CA . GLU A 1 181 ? 12.474 6.161 5.910 1.00 74.81 181 GLU A CA 1
ATOM 1453 C C . GLU A 1 181 ? 11.917 6.178 4.464 1.00 74.81 181 GLU A C 1
ATOM 1455 O O . GLU A 1 181 ? 12.143 5.252 3.693 1.00 74.81 181 GLU A O 1
ATOM 1460 N N . MET A 1 182 ? 11.206 7.248 4.074 1.00 72.25 182 MET A N 1
ATOM 1461 C CA . MET A 1 182 ? 10.496 7.369 2.778 1.00 72.25 182 MET A CA 1
ATOM 1462 C C . MET A 1 182 ? 11.375 7.091 1.550 1.00 72.25 182 MET A C 1
ATOM 1464 O O . MET A 1 182 ? 10.912 6.558 0.541 1.00 72.25 182 MET A O 1
ATOM 1468 N N . PHE A 1 183 ? 12.642 7.488 1.631 1.00 76.81 183 PHE A N 1
ATOM 1469 C CA . PHE A 1 183 ? 13.586 7.434 0.517 1.00 76.81 183 PHE A CA 1
ATOM 1470 C C . PHE A 1 183 ? 14.407 6.144 0.478 1.00 76.81 183 PHE A C 1
ATOM 1472 O O . PHE A 1 183 ? 15.101 5.900 -0.506 1.00 76.81 183 PHE A O 1
ATOM 1479 N N . TYR A 1 184 ? 14.323 5.320 1.523 1.00 80.69 184 TYR A N 1
ATOM 1480 C CA . TYR A 1 184 ? 15.088 4.087 1.645 1.00 80.69 184 TYR A CA 1
ATOM 1481 C C . TYR A 1 184 ? 14.119 2.956 1.979 1.00 80.69 184 TYR A C 1
ATOM 1483 O O . TYR A 1 184 ? 13.839 2.714 3.156 1.00 80.69 184 TYR A O 1
ATOM 1491 N N . PRO A 1 185 ? 13.560 2.273 0.964 1.00 84.31 185 PRO A N 1
ATOM 1492 C CA . PRO A 1 185 ? 12.717 1.120 1.224 1.00 84.31 185 PRO A CA 1
ATOM 1493 C C . PRO A 1 185 ? 13.506 0.038 1.951 1.00 84.31 185 PRO A C 1
ATOM 1495 O O . PRO A 1 185 ? 1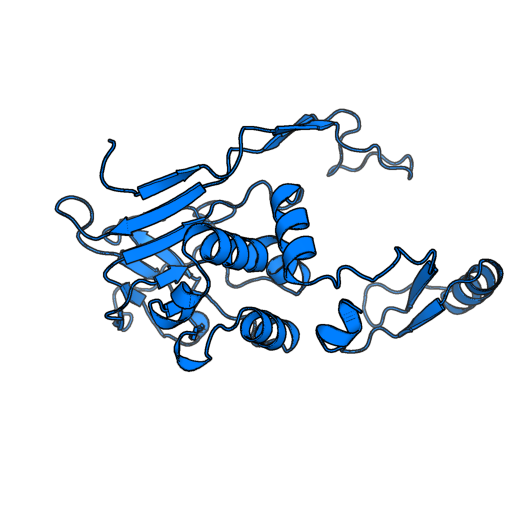4.688 -0.186 1.683 1.00 84.31 185 PRO A O 1
ATOM 1498 N N . PHE A 1 186 ? 12.843 -0.635 2.885 1.00 87.00 186 PHE A N 1
ATOM 1499 C CA . PHE A 1 186 ? 13.492 -1.667 3.675 1.00 87.00 186 PHE A CA 1
ATOM 1500 C C . PHE A 1 186 ? 13.786 -2.893 2.782 1.00 87.00 186 PHE A C 1
ATOM 1502 O O . PHE A 1 186 ? 12.920 -3.307 2.009 1.00 87.00 186 PHE A O 1
ATOM 1509 N N . PRO A 1 187 ? 14.973 -3.522 2.864 1.00 88.56 187 PRO A N 1
ATOM 1510 C CA . PRO A 1 187 ? 15.301 -4.668 2.009 1.00 88.56 187 PRO A CA 1
ATOM 1511 C C . PRO A 1 187 ? 14.325 -5.852 2.104 1.00 88.56 187 PRO A C 1
ATOM 1513 O O . PRO A 1 187 ? 13.985 -6.440 1.083 1.00 88.56 187 PRO A O 1
ATOM 1516 N N . SER A 1 188 ? 13.827 -6.181 3.299 1.00 89.44 188 SER A N 1
ATOM 1517 C CA . SER A 1 188 ? 12.758 -7.172 3.508 1.00 89.44 188 SER A CA 1
ATOM 1518 C C . SER A 1 188 ? 11.424 -6.780 2.859 1.00 89.44 188 SER A C 1
ATOM 1520 O O . SER A 1 188 ? 10.712 -7.674 2.412 1.00 89.44 188 SER A O 1
ATOM 1522 N N . ASP A 1 189 ? 11.085 -5.486 2.765 1.00 91.69 189 ASP A N 1
ATOM 1523 C CA . ASP A 1 189 ? 9.897 -5.010 2.045 1.00 91.69 189 ASP A CA 1
ATOM 1524 C C . ASP A 1 189 ? 10.066 -5.252 0.540 1.00 91.69 189 ASP A C 1
ATOM 1526 O O . ASP A 1 189 ? 9.154 -5.721 -0.135 1.00 91.69 189 ASP A O 1
ATOM 1530 N N . ILE A 1 190 ? 11.266 -5.035 0.000 1.00 91.62 190 ILE A N 1
ATOM 1531 C CA . ILE A 1 190 ? 11.557 -5.410 -1.388 1.00 91.62 190 ILE A CA 1
ATOM 1532 C C . ILE A 1 190 ? 11.515 -6.932 -1.554 1.00 91.62 190 ILE A C 1
ATOM 1534 O O . ILE A 1 190 ? 10.916 -7.438 -2.502 1.00 91.62 190 ILE A O 1
ATOM 1538 N N . GLN A 1 191 ? 12.106 -7.681 -0.625 1.00 91.94 191 GLN A N 1
ATOM 1539 C CA . GLN A 1 191 ? 12.126 -9.138 -0.674 1.00 91.94 191 GLN A CA 1
ATOM 1540 C C . GLN A 1 191 ? 10.715 -9.735 -0.613 1.00 91.94 191 GLN A C 1
ATOM 1542 O O . GLN A 1 191 ? 10.409 -10.613 -1.413 1.00 91.94 191 GLN A O 1
ATOM 1547 N N . ILE A 1 192 ? 9.838 -9.256 0.275 1.00 93.62 192 ILE A N 1
ATOM 1548 C CA . ILE A 1 192 ? 8.474 -9.785 0.405 1.00 93.62 192 ILE A CA 1
ATOM 1549 C C . ILE A 1 192 ? 7.640 -9.498 -0.846 1.00 93.62 192 ILE A C 1
ATOM 1551 O O . ILE A 1 192 ? 6.864 -10.355 -1.260 1.00 93.62 192 ILE A O 1
ATOM 1555 N N . LEU A 1 193 ? 7.832 -8.340 -1.492 1.00 94.25 193 LEU A N 1
ATOM 1556 C CA . LEU A 1 193 ? 7.212 -8.051 -2.785 1.00 94.25 193 LEU A CA 1
ATOM 1557 C C . LEU A 1 193 ? 7.715 -9.017 -3.862 1.00 94.25 193 LEU A C 1
ATOM 1559 O O . LEU A 1 193 ? 6.911 -9.605 -4.582 1.00 94.25 193 LEU A O 1
ATOM 1563 N N . ARG A 1 194 ? 9.036 -9.221 -3.947 1.00 91.75 194 ARG A N 1
ATOM 1564 C CA . ARG A 1 194 ? 9.640 -10.151 -4.913 1.00 91.75 194 ARG A CA 1
ATOM 1565 C C . ARG A 1 194 ? 9.125 -11.573 -4.713 1.00 91.75 194 ARG A C 1
ATOM 1567 O O . ARG A 1 194 ? 8.688 -12.191 -5.672 1.00 91.75 194 ARG A O 1
ATOM 1574 N N . GLU A 1 195 ? 9.118 -12.061 -3.474 1.00 91.44 195 GLU A N 1
ATOM 1575 C CA . GLU A 1 195 ? 8.586 -13.379 -3.106 1.00 91.44 195 GLU A CA 1
ATOM 1576 C C . GLU A 1 195 ? 7.101 -13.530 -3.457 1.00 91.44 195 GLU A C 1
ATOM 1578 O O . GLU A 1 195 ? 6.661 -14.633 -3.787 1.00 91.44 195 GLU A O 1
ATOM 1583 N N . ARG A 1 196 ? 6.318 -12.447 -3.347 1.00 92.44 196 ARG A N 1
ATOM 1584 C CA . ARG A 1 196 ? 4.864 -12.490 -3.530 1.00 92.44 196 ARG A CA 1
ATOM 1585 C C . ARG A 1 196 ? 4.420 -12.363 -4.983 1.00 92.44 196 ARG A C 1
ATOM 1587 O O . ARG A 1 196 ? 3.400 -12.966 -5.320 1.00 92.44 196 ARG A O 1
ATOM 1594 N N . PHE A 1 197 ? 5.127 -11.570 -5.786 1.00 92.19 197 PHE A N 1
ATOM 1595 C CA . PHE A 1 197 ? 4.674 -11.170 -7.121 1.00 92.19 197 PHE A CA 1
ATOM 1596 C C . PHE A 1 197 ? 5.569 -11.656 -8.259 1.00 92.19 197 PHE A C 1
ATOM 1598 O O . PHE A 1 197 ? 5.043 -11.908 -9.334 1.00 92.19 197 PHE A O 1
ATOM 1605 N N . LEU A 1 198 ? 6.881 -11.821 -8.062 1.00 86.94 198 LEU A N 1
ATOM 1606 C CA . LEU A 1 198 ? 7.734 -12.293 -9.155 1.00 86.94 198 LEU A CA 1
ATOM 1607 C C . LEU A 1 198 ? 7.593 -13.803 -9.347 1.00 86.94 198 LEU A C 1
ATOM 1609 O O . LEU A 1 198 ? 7.559 -14.580 -8.386 1.00 86.94 198 LEU A O 1
ATOM 1613 N N . THR A 1 199 ? 7.562 -14.233 -10.605 1.00 78.19 199 THR A N 1
ATOM 1614 C CA . THR A 1 199 ? 7.601 -15.652 -10.948 1.00 78.19 199 THR A CA 1
ATOM 1615 C C . THR A 1 199 ? 8.986 -16.226 -10.635 1.00 78.19 199 THR A C 1
ATOM 1617 O O . THR A 1 199 ? 10.023 -15.650 -10.958 1.00 78.19 199 THR A O 1
ATOM 1620 N N . LYS A 1 200 ? 9.032 -17.400 -9.990 1.00 67.50 200 LYS A N 1
ATOM 1621 C CA . LYS A 1 200 ? 10.299 -18.053 -9.595 1.00 67.50 200 LYS A CA 1
ATOM 1622 C C . LYS A 1 200 ? 11.187 -18.463 -10.777 1.00 67.50 200 LYS A C 1
ATOM 1624 O O . LYS A 1 200 ? 12.362 -18.748 -10.572 1.00 67.50 200 LYS A O 1
ATOM 1629 N N . ASN A 1 201 ? 10.617 -18.507 -11.980 1.00 60.12 201 ASN A N 1
ATOM 1630 C CA . ASN A 1 201 ? 11.264 -19.012 -13.189 1.00 60.12 201 ASN A CA 1
ATOM 1631 C C . ASN A 1 201 ? 11.750 -17.898 -14.125 1.00 60.12 201 ASN A C 1
ATOM 1633 O O . ASN A 1 201 ? 12.326 -18.208 -15.165 1.00 60.12 201 ASN A O 1
ATOM 1637 N N . GLY A 1 202 ? 11.545 -16.624 -13.774 1.00 56.59 202 GLY A N 1
ATOM 1638 C CA . GLY A 1 202 ? 12.178 -15.526 -14.490 1.00 56.59 202 GLY A CA 1
ATOM 1639 C C . GLY A 1 202 ? 13.679 -15.580 -14.236 1.00 56.59 202 GLY A C 1
ATOM 1640 O O . GLY A 1 202 ? 14.144 -15.205 -13.156 1.00 56.59 202 GLY A O 1
ATOM 1641 N N . SER A 1 203 ? 14.459 -16.064 -15.206 1.00 55.59 203 SER A N 1
ATOM 1642 C CA . SER A 1 203 ? 15.884 -15.757 -15.197 1.00 55.59 203 SER A CA 1
ATOM 1643 C C . SER A 1 203 ? 16.002 -14.230 -15.199 1.00 55.59 203 SER A C 1
ATOM 1645 O O . SER A 1 203 ? 15.229 -13.570 -15.900 1.00 55.59 203 SER A O 1
ATOM 1647 N N . PRO A 1 204 ? 16.900 -13.626 -14.401 1.00 59.94 204 PRO A N 1
ATOM 1648 C CA . PRO A 1 204 ? 17.193 -12.214 -14.556 1.00 59.94 204 PRO A CA 1
ATOM 1649 C C . PRO A 1 204 ? 17.762 -12.042 -15.963 1.00 59.94 204 PRO A C 1
ATOM 1651 O O . PRO A 1 204 ? 18.939 -12.294 -16.213 1.00 59.94 204 PRO A O 1
ATOM 1654 N N . GLY A 1 205 ? 16.890 -11.715 -16.913 1.00 62.53 205 GLY A N 1
ATOM 1655 C CA . GLY A 1 205 ? 17.294 -11.433 -18.270 1.00 62.53 205 GLY A CA 1
ATOM 1656 C C . GLY A 1 205 ? 18.203 -10.216 -18.232 1.00 62.53 205 GLY A C 1
ATOM 1657 O O . GLY A 1 205 ? 17.895 -9.228 -17.568 1.00 62.53 205 GLY A O 1
ATOM 1658 N N . ASN A 1 206 ? 19.293 -10.245 -18.991 1.00 72.50 206 ASN A N 1
ATOM 1659 C CA . ASN A 1 206 ? 20.129 -9.066 -19.231 1.00 72.50 206 ASN A CA 1
ATOM 1660 C C . ASN A 1 206 ? 19.437 -8.068 -20.183 1.00 72.50 206 ASN A C 1
ATOM 1662 O O . ASN A 1 206 ? 20.102 -7.403 -20.976 1.00 72.50 206 ASN A O 1
ATOM 1666 N N . LYS A 1 207 ? 18.100 -7.986 -20.145 1.00 83.69 207 LYS A N 1
ATOM 1667 C CA . LYS A 1 207 ? 17.328 -7.063 -20.970 1.00 83.69 207 LYS A CA 1
ATOM 1668 C C . LYS A 1 207 ? 17.605 -5.648 -20.489 1.00 83.69 207 LYS A C 1
ATOM 1670 O O . LYS A 1 207 ? 17.372 -5.308 -19.329 1.00 83.69 207 LYS A O 1
ATOM 1675 N N . ARG A 1 208 ? 18.115 -4.821 -21.392 1.00 90.50 208 ARG A N 1
ATOM 1676 C CA . ARG A 1 208 ? 18.309 -3.395 -21.160 1.00 90.50 208 ARG A CA 1
ATOM 1677 C C . ARG A 1 208 ? 17.079 -2.693 -21.690 1.00 90.50 208 ARG A C 1
ATOM 1679 O O . ARG A 1 208 ? 16.734 -2.867 -22.848 1.00 90.50 208 ARG A O 1
ATOM 1686 N N . ILE A 1 209 ? 16.394 -1.946 -20.839 1.00 91.38 209 ILE A N 1
ATOM 1687 C CA . ILE A 1 209 ? 15.135 -1.301 -21.202 1.00 91.38 209 ILE A CA 1
ATOM 1688 C C . ILE A 1 209 ? 15.310 0.204 -21.081 1.00 91.38 209 ILE A C 1
ATOM 1690 O O . ILE A 1 209 ? 15.799 0.710 -20.068 1.00 91.38 209 ILE A O 1
ATOM 1694 N N . PHE A 1 210 ? 14.868 0.921 -22.105 1.00 93.81 210 PHE A N 1
ATOM 1695 C CA . PHE A 1 210 ? 14.667 2.358 -22.067 1.00 93.81 210 PHE A CA 1
ATOM 1696 C C . PHE A 1 210 ? 13.178 2.655 -22.196 1.00 93.81 210 PHE A C 1
ATOM 1698 O O . PHE A 1 210 ? 12.527 2.213 -23.137 1.00 93.81 210 PHE A O 1
ATOM 1705 N N . ILE A 1 211 ? 12.636 3.419 -21.250 1.00 92.50 211 ILE A N 1
ATOM 1706 C CA . ILE A 1 211 ? 11.233 3.832 -21.277 1.00 92.50 211 ILE A CA 1
ATOM 1707 C C . ILE A 1 211 ? 11.171 5.265 -21.798 1.00 92.50 211 ILE A C 1
ATOM 1709 O O . ILE A 1 211 ? 11.567 6.199 -21.094 1.00 92.50 211 ILE A O 1
ATOM 1713 N N . SER A 1 212 ? 10.648 5.432 -23.010 1.00 91.75 212 SER A N 1
ATOM 1714 C CA . SER A 1 212 ? 10.401 6.736 -23.616 1.00 91.75 212 SER A CA 1
ATOM 1715 C C . SER A 1 212 ? 9.264 7.442 -22.890 1.00 91.75 212 SER A C 1
ATOM 1717 O O . SER A 1 212 ? 8.129 6.959 -22.860 1.00 91.75 212 SER A O 1
ATOM 1719 N N . ARG A 1 213 ? 9.571 8.578 -22.260 1.00 89.19 213 ARG A N 1
ATOM 1720 C CA . ARG A 1 213 ? 8.664 9.251 -21.322 1.00 89.19 213 ARG A CA 1
ATOM 1721 C C . ARG A 1 213 ? 7.850 10.335 -22.002 1.00 89.19 213 ARG A C 1
ATOM 1723 O O . ARG A 1 213 ? 8.397 11.249 -22.616 1.00 89.19 213 ARG A O 1
ATOM 1730 N N . LYS A 1 214 ? 6.541 10.334 -21.754 1.00 81.62 214 LYS A N 1
ATOM 1731 C CA . LYS A 1 214 ? 5.650 11.421 -22.180 1.00 81.62 214 LYS A CA 1
ATOM 1732 C C . LYS A 1 214 ? 5.496 12.456 -21.048 1.00 81.62 214 LYS A C 1
ATOM 1734 O O . LYS A 1 214 ? 5.524 12.143 -19.858 1.00 81.62 214 LYS A O 1
ATOM 1739 N N . GLY A 1 215 ? 5.344 13.735 -21.404 1.00 83.31 215 GLY A N 1
ATOM 1740 C CA . GLY A 1 215 ? 5.068 14.825 -20.455 1.00 83.31 215 GLY A CA 1
ATOM 1741 C C . GLY A 1 215 ? 6.281 15.676 -20.047 1.00 83.31 215 GLY A C 1
ATOM 1742 O O . GLY A 1 215 ? 7.133 16.002 -20.867 1.00 83.31 215 GLY A O 1
ATOM 1743 N N . ARG A 1 216 ? 6.322 16.123 -18.779 1.00 83.50 216 ARG A N 1
ATOM 1744 C CA . ARG A 1 216 ? 7.267 17.168 -18.309 1.00 83.50 216 ARG A CA 1
ATOM 1745 C C . ARG A 1 216 ? 8.720 16.704 -18.171 1.00 83.50 216 ARG A C 1
ATOM 1747 O O . ARG A 1 216 ? 9.618 17.534 -18.190 1.00 83.50 216 ARG A O 1
ATOM 1754 N N . ARG A 1 217 ? 8.949 15.405 -17.967 1.00 83.50 217 ARG A N 1
ATOM 1755 C CA . ARG A 1 217 ? 10.283 14.812 -17.793 1.00 83.50 217 ARG A CA 1
ATOM 1756 C C . ARG A 1 217 ? 10.631 14.022 -19.049 1.00 83.50 217 ARG A C 1
ATOM 1758 O O . ARG A 1 217 ? 10.456 12.809 -19.056 1.00 83.50 217 ARG A O 1
ATOM 1765 N N . LYS A 1 218 ? 11.066 14.732 -20.090 1.00 87.94 218 LYS A N 1
ATOM 1766 C CA . LYS A 1 218 ? 11.470 14.170 -21.385 1.00 87.94 218 LYS A CA 1
ATOM 1767 C C . LYS A 1 218 ? 12.914 14.539 -21.712 1.00 87.94 218 LYS A C 1
ATOM 1769 O O . LYS A 1 218 ? 13.405 15.565 -21.239 1.00 87.94 218 LYS A O 1
ATOM 1774 N N . ILE A 1 219 ? 13.568 13.709 -22.514 1.00 89.75 219 ILE A N 1
ATOM 1775 C CA . ILE A 1 219 ? 14.893 14.002 -23.066 1.00 89.75 219 ILE A CA 1
ATOM 1776 C C . ILE A 1 219 ? 14.698 14.940 -24.263 1.00 89.75 219 ILE A C 1
ATOM 1778 O O . ILE A 1 219 ? 13.783 14.744 -25.057 1.00 89.75 219 ILE A O 1
ATOM 1782 N N . VAL A 1 220 ? 15.509 15.997 -24.367 1.00 92.00 220 VAL A N 1
ATOM 1783 C CA . VAL A 1 220 ? 15.370 16.994 -25.447 1.00 92.00 220 VAL A CA 1
ATOM 1784 C C . VAL A 1 220 ? 15.714 16.378 -26.807 1.00 92.00 220 VAL A C 1
ATOM 1786 O O . VAL A 1 220 ? 14.973 16.573 -27.764 1.00 92.00 220 VAL A O 1
ATOM 1789 N N . ASN A 1 221 ? 16.792 15.597 -26.862 1.00 94.06 221 ASN A N 1
ATOM 1790 C CA . ASN A 1 221 ? 17.310 14.878 -28.028 1.00 94.06 221 ASN A CA 1
ATOM 1791 C C . ASN A 1 221 ? 17.036 13.361 -27.921 1.00 94.06 221 ASN A C 1
ATOM 1793 O O . ASN A 1 221 ? 17.936 12.531 -28.048 1.00 94.06 221 ASN A O 1
ATOM 1797 N N . GLU A 1 222 ? 15.799 12.987 -27.572 1.00 94.19 222 GLU A N 1
ATOM 1798 C CA . GLU A 1 222 ? 15.434 11.584 -27.317 1.00 94.19 222 GLU A CA 1
ATOM 1799 C C . GLU A 1 222 ? 15.674 10.683 -28.534 1.00 94.19 222 GLU A C 1
ATOM 1801 O O . GLU A 1 222 ? 16.117 9.552 -28.371 1.00 94.19 222 GLU A O 1
ATOM 1806 N N . TYR A 1 223 ? 15.438 11.190 -29.744 1.00 94.44 223 TYR A N 1
ATOM 1807 C CA . TYR A 1 223 ? 15.641 10.440 -30.982 1.00 94.44 223 TYR A CA 1
ATOM 1808 C C . TYR A 1 223 ? 17.105 10.014 -31.166 1.00 94.44 223 TYR A C 1
ATOM 1810 O O . TYR A 1 223 ? 17.388 8.857 -31.474 1.00 94.44 223 TYR A O 1
ATOM 1818 N N . GLU A 1 224 ? 18.043 10.929 -30.931 1.00 96.56 224 GLU A N 1
ATOM 1819 C CA . GLU A 1 224 ? 19.479 10.668 -30.989 1.00 96.56 224 GLU A CA 1
ATOM 1820 C C . GLU A 1 224 ? 19.913 9.702 -29.884 1.00 96.56 224 GLU A C 1
ATOM 1822 O O . GLU A 1 224 ? 20.698 8.791 -30.137 1.00 96.56 224 GLU A O 1
ATOM 1827 N N . VAL A 1 225 ? 19.367 9.857 -28.673 1.00 95.38 225 VAL A N 1
ATOM 1828 C CA . VAL A 1 225 ? 19.639 8.942 -27.555 1.00 95.38 225 VAL A CA 1
ATOM 1829 C C . VAL A 1 225 ? 19.145 7.531 -27.867 1.00 95.38 225 VAL A C 1
ATOM 1831 O O . VAL A 1 225 ? 19.888 6.578 -27.658 1.00 95.38 225 VAL A O 1
ATOM 1834 N N . VAL A 1 226 ? 17.932 7.383 -28.403 1.00 95.38 226 VAL A N 1
ATOM 1835 C CA . VAL A 1 226 ? 17.367 6.079 -28.780 1.00 95.38 226 VAL A CA 1
ATOM 1836 C C . VAL A 1 226 ? 18.243 5.374 -29.815 1.00 95.38 226 VAL A C 1
ATOM 1838 O O . VAL A 1 226 ? 18.493 4.183 -29.651 1.00 95.38 226 VAL A O 1
ATOM 1841 N N . LYS A 1 227 ? 18.768 6.090 -30.820 1.00 96.38 227 LYS A N 1
ATOM 1842 C CA . LYS A 1 227 ? 19.699 5.504 -31.801 1.00 96.38 227 LYS A CA 1
ATOM 1843 C C . LYS A 1 227 ? 20.934 4.904 -31.139 1.00 96.38 227 LYS A C 1
ATOM 1845 O O . LYS A 1 227 ? 21.262 3.757 -31.409 1.00 96.38 227 LYS A O 1
ATOM 1850 N N . VAL A 1 228 ? 21.572 5.652 -30.238 1.00 97.00 228 VAL A N 1
ATOM 1851 C CA . VAL A 1 228 ? 22.746 5.160 -29.503 1.00 97.00 228 VAL A CA 1
ATOM 1852 C C . VAL A 1 228 ? 22.365 3.966 -28.629 1.00 97.00 228 VAL A C 1
ATOM 1854 O O . VAL A 1 228 ? 23.057 2.960 -28.627 1.00 97.00 228 VAL A O 1
ATOM 1857 N N . LEU A 1 229 ? 21.247 4.036 -27.904 1.00 96.44 229 LEU A N 1
ATOM 1858 C CA . LEU A 1 229 ? 20.794 2.950 -27.031 1.00 96.44 229 LEU A CA 1
ATOM 1859 C C . LEU A 1 229 ? 20.521 1.647 -27.797 1.00 96.44 229 LEU A C 1
ATOM 1861 O O . LEU A 1 229 ? 20.818 0.569 -27.283 1.00 96.44 229 LEU A O 1
ATOM 1865 N N . GLN A 1 230 ? 20.005 1.737 -29.022 1.00 94.94 230 GLN A N 1
ATOM 1866 C CA . GLN A 1 230 ? 19.797 0.577 -29.890 1.00 94.94 230 GLN A CA 1
ATOM 1867 C C . GLN A 1 230 ? 21.112 -0.133 -30.253 1.00 94.94 230 GLN A C 1
ATOM 1869 O O . GLN A 1 230 ? 21.114 -1.355 -30.340 1.00 94.94 230 GLN A O 1
ATOM 1874 N N . GLU A 1 231 ? 22.235 0.586 -30.372 1.00 96.25 231 GLU A N 1
ATOM 1875 C CA . GLU A 1 231 ? 23.569 -0.016 -30.570 1.00 96.25 231 GLU A CA 1
ATOM 1876 C C . GLU A 1 231 ? 24.046 -0.826 -29.349 1.00 96.25 231 GLU A C 1
ATOM 1878 O O . GLU A 1 231 ? 24.932 -1.669 -29.467 1.00 96.25 231 GLU A O 1
ATOM 1883 N N . PHE A 1 232 ? 23.452 -0.594 -28.172 1.00 95.00 232 PHE A N 1
ATOM 1884 C CA . PHE A 1 232 ? 23.733 -1.314 -26.926 1.00 95.00 232 PHE A CA 1
ATOM 1885 C C . PHE A 1 232 ? 22.638 -2.325 -26.554 1.00 95.00 232 PHE A C 1
ATOM 1887 O O . PHE A 1 232 ? 22.518 -2.678 -25.372 1.00 95.00 232 PHE A O 1
ATOM 1894 N N . ASP A 1 233 ? 21.846 -2.774 -27.532 1.00 93.81 233 ASP A N 1
ATOM 1895 C CA . ASP A 1 233 ? 20.770 -3.761 -27.380 1.00 93.81 233 ASP A CA 1
ATOM 1896 C C . ASP A 1 233 ? 19.694 -3.347 -26.358 1.00 93.81 233 ASP A C 1
ATOM 1898 O O . ASP A 1 233 ? 19.153 -4.179 -25.621 1.00 93.81 233 ASP A O 1
ATOM 1902 N N . PHE A 1 234 ? 19.390 -2.046 -26.268 1.00 96.06 234 PHE A N 1
ATOM 1903 C CA . PHE A 1 234 ? 18.254 -1.585 -25.472 1.00 96.06 234 PHE A CA 1
ATOM 1904 C C . PHE A 1 234 ? 16.929 -1.816 -26.201 1.00 96.06 234 PHE A C 1
ATOM 1906 O O . PHE A 1 234 ? 16.716 -1.365 -27.326 1.00 96.06 234 PHE A O 1
ATOM 1913 N N . GLU A 1 235 ? 15.988 -2.423 -25.489 1.00 93.75 235 GLU A N 1
ATOM 1914 C CA . GLU A 1 235 ? 14.576 -2.441 -25.834 1.00 93.75 235 GLU A CA 1
ATOM 1915 C C . GLU A 1 235 ? 13.949 -1.079 -25.507 1.00 93.75 235 GLU A C 1
ATOM 1917 O O . GLU A 1 235 ? 14.054 -0.573 -24.384 1.00 93.75 235 GLU A O 1
ATOM 1922 N N . ILE A 1 236 ? 13.293 -0.473 -26.496 1.00 94.69 236 I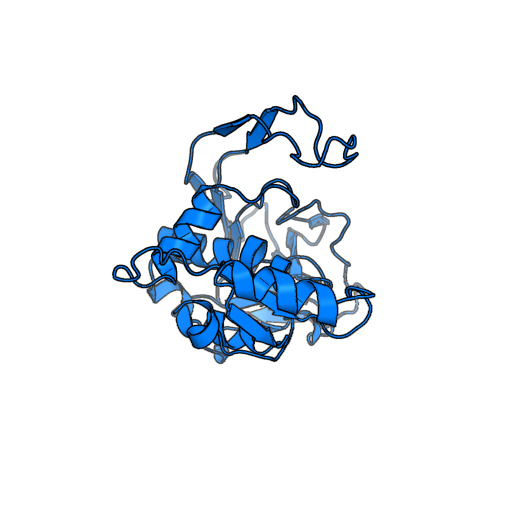LE A N 1
ATOM 1923 C CA . ILE A 1 236 ? 12.649 0.833 -26.363 1.00 94.69 236 ILE A CA 1
ATOM 1924 C C . ILE A 1 236 ? 11.161 0.622 -26.102 1.00 94.69 236 ILE A C 1
ATOM 1926 O O . ILE A 1 236 ? 10.427 0.155 -26.970 1.00 94.69 236 ILE A O 1
ATOM 1930 N N . LEU A 1 237 ? 10.710 0.994 -24.909 1.00 92.62 237 LEU A N 1
ATOM 1931 C CA . LEU A 1 237 ? 9.322 0.876 -24.486 1.00 92.62 237 LEU A CA 1
ATOM 1932 C C . LEU A 1 237 ? 8.652 2.242 -24.415 1.00 92.62 237 LEU A C 1
ATOM 1934 O O . LEU A 1 237 ? 9.215 3.205 -23.901 1.00 92.62 237 LEU A O 1
ATOM 1938 N N . GLU A 1 238 ? 7.397 2.316 -24.846 1.00 90.81 238 GLU A N 1
ATOM 1939 C CA . GLU A 1 238 ? 6.592 3.517 -24.634 1.00 90.81 238 GLU A CA 1
ATOM 1940 C C . GLU A 1 238 ? 6.083 3.626 -23.188 1.00 90.81 238 GLU A C 1
ATOM 1942 O O . GLU A 1 238 ? 5.708 2.629 -22.560 1.00 90.81 238 GLU A O 1
ATOM 1947 N N . ASP A 1 239 ? 5.992 4.852 -22.671 1.00 89.62 239 ASP A N 1
ATOM 1948 C CA . ASP A 1 239 ? 5.285 5.185 -21.427 1.00 89.62 239 ASP A CA 1
ATOM 1949 C C . ASP A 1 239 ? 3.759 5.144 -21.641 1.00 89.62 239 ASP A C 1
ATOM 1951 O O . ASP A 1 239 ? 3.094 6.164 -21.847 1.00 89.62 239 ASP A O 1
ATOM 1955 N N . ILE A 1 240 ? 3.222 3.923 -21.664 1.00 88.94 240 ILE A N 1
ATOM 1956 C CA . ILE A 1 240 ? 1.793 3.603 -21.727 1.00 88.94 240 ILE A CA 1
ATOM 1957 C C . ILE A 1 240 ? 1.356 2.831 -20.478 1.00 88.94 240 ILE A C 1
ATOM 1959 O O . ILE A 1 240 ? 2.170 2.206 -19.791 1.00 88.94 240 ILE A O 1
ATOM 1963 N N . SER A 1 241 ? 0.050 2.861 -20.197 1.00 86.44 241 SER A N 1
ATOM 1964 C CA . SER A 1 241 ? -0.546 2.054 -19.130 1.00 86.44 241 SER A CA 1
ATOM 1965 C C . SER A 1 241 ? -0.342 0.569 -19.420 1.00 86.44 241 SER A C 1
ATOM 1967 O O . SER A 1 241 ? -0.596 0.118 -20.534 1.00 86.44 241 SER A O 1
ATOM 1969 N N . ARG A 1 242 ? 0.087 -0.175 -18.403 1.00 89.00 242 ARG A N 1
ATOM 1970 C CA . ARG A 1 242 ? 0.311 -1.623 -18.432 1.00 89.00 242 ARG A CA 1
ATOM 1971 C C . ARG A 1 242 ? -0.428 -2.266 -17.269 1.00 89.00 242 ARG A C 1
ATOM 1973 O O . ARG A 1 242 ? -0.578 -1.622 -16.224 1.00 89.00 242 ARG A O 1
ATOM 1980 N N . SER A 1 243 ? -0.891 -3.500 -17.446 1.00 91.25 243 SER A N 1
ATOM 1981 C CA . SER A 1 243 ? -1.414 -4.282 -16.323 1.00 91.25 243 SER A CA 1
ATOM 1982 C C . SER A 1 243 ? -0.285 -4.607 -15.345 1.00 91.25 243 SER A C 1
ATOM 1984 O O . SER A 1 243 ? 0.893 -4.390 -15.642 1.00 91.25 243 SER A O 1
ATOM 1986 N N . VAL A 1 244 ? -0.616 -5.083 -14.146 1.00 91.69 244 VAL A N 1
ATOM 1987 C CA . VAL A 1 244 ? 0.428 -5.562 -13.227 1.00 91.69 244 VAL A CA 1
ATOM 1988 C C . VAL A 1 244 ? 1.147 -6.795 -13.780 1.00 91.69 244 VAL A C 1
ATOM 1990 O O . VAL A 1 244 ? 2.345 -6.897 -13.560 1.00 91.69 244 VAL A O 1
ATOM 1993 N N . ASP A 1 245 ? 0.463 -7.679 -14.513 1.00 89.94 245 ASP A N 1
ATOM 1994 C CA . ASP A 1 245 ? 1.091 -8.861 -15.127 1.00 89.94 245 ASP A CA 1
ATOM 1995 C C . ASP A 1 245 ? 2.158 -8.461 -16.153 1.00 89.94 245 ASP A C 1
ATOM 1997 O O . ASP A 1 245 ? 3.311 -8.857 -16.014 1.00 89.94 245 ASP A O 1
ATOM 2001 N N . ASP A 1 246 ? 1.841 -7.521 -17.050 1.00 87.62 246 ASP A N 1
ATOM 2002 C CA . ASP A 1 246 ? 2.803 -6.987 -18.033 1.00 87.62 246 ASP A CA 1
ATOM 2003 C C . ASP A 1 246 ? 4.038 -6.314 -17.396 1.00 87.62 246 ASP A C 1
ATOM 2005 O O . ASP A 1 246 ? 5.008 -6.006 -18.086 1.00 87.62 246 ASP A O 1
ATOM 2009 N N . GLN A 1 247 ? 3.969 -5.963 -16.108 1.00 85.94 247 GLN A N 1
ATOM 2010 C CA . GLN A 1 247 ? 5.051 -5.294 -15.379 1.00 85.94 247 GLN A CA 1
ATOM 2011 C C . GLN A 1 247 ? 5.945 -6.257 -14.593 1.00 85.94 247 GLN A C 1
ATOM 2013 O O . GLN A 1 247 ? 7.045 -5.854 -14.206 1.00 85.94 247 GLN A O 1
ATOM 2018 N N . ILE A 1 248 ? 5.458 -7.459 -14.275 1.00 84.31 248 ILE A N 1
ATOM 2019 C CA . ILE A 1 248 ? 6.150 -8.426 -13.406 1.00 84.31 248 ILE A CA 1
ATOM 2020 C C . ILE A 1 248 ? 6.609 -9.688 -14.143 1.00 84.31 248 ILE A C 1
ATOM 2022 O O . ILE A 1 248 ? 7.404 -10.436 -13.565 1.00 84.31 248 ILE A O 1
ATOM 2026 N N . ASP A 1 249 ? 6.114 -9.906 -15.362 1.00 66.62 249 ASP A N 1
ATOM 2027 C CA . ASP A 1 249 ? 6.597 -10.916 -16.313 1.00 66.62 249 ASP A CA 1
ATOM 2028 C C . ASP A 1 249 ? 7.953 -10.531 -16.936 1.00 66.62 249 ASP A C 1
ATOM 2030 O O . ASP A 1 249 ? 8.807 -11.441 -17.081 1.00 66.62 249 ASP A O 1
#

pLDDT: mean 85.46, std 12.89, range [33.0, 98.31]

Foldseek 3Di:
DPDQKDKDFDDQKDWDFFDADPPPDDDPVGHNGDTDIWHTKIKIKGFDDPQFPWWKQWLQLFIDTPVPDTDDQEDDPPQADAADPPFDEAEDEFEEERQGRHPDDDPCCCLQRRLLFLLVCCVVPHLCVLVRAAYEHQDPPDQQNVLSCVLSVNDPVSYDNSNPGRTIYIYRMYIGMHATDPVDRDVVSVVSSCVSQADPPDDPDPAAEDEQDDDDDHDPPVVVVVVVVVVVRYDYHYPDDDHSVRVRD

Secondary structure (DSSP, 8-state):
--SSEEEEE----EEEEPPPPTT-S--SSS-TT-EEEEPPPEEEEEE--SS---EEE-TTS-EEETTTEEE--SS-GGG-PPPPTT-EEEE-SS-EE-----S---HHHIIIIIHHHHHHHHHHH-TTHHHH-EEEE-----HHHHHHHHHTT--GGGEEETTTSSEEEE-SEEEEE----TTS--HHHHHHHHHHHS-TT------EEEEEPPSSS--TTHHHHHHHHHHTTEEEEE-----SHHHH-

Sequence (249 aa):
MQDFVRLKKLHQPMQLNAIQSMNGTKSCYYPKDKIISFNPEFIWKVNLNDKIKSIHISRSGAVMLNSKWILNLDFGGNAGLLNTPLSKVLEIKKPVVAPWSHFWGRYYDFVITLLPKLCKVEKSMGKDIWSQVMVCYPMFNAPYESDFLEKLGIPKKALVDTRKNKGFVKAPSVISSNNNEMFYPFPSDIQILRERFLTKNGSPGNKRIFISRKGRRKIVNEYEVVKVLQEFDFEILEDISRSVDDQID